Protein AF-A0A7R9EDL1-F1 (afdb_monomer)

Organism: NCBI:txid170555

Structure (mmCIF, N/CA/C/O backbone):
data_AF-A0A7R9EDL1-F1
#
_entry.id   AF-A0A7R9EDL1-F1
#
loop_
_atom_site.group_PDB
_atom_site.id
_atom_site.type_symbol
_atom_site.label_atom_id
_atom_site.label_alt_id
_atom_site.label_comp_id
_atom_site.label_asym_id
_atom_site.label_entity_id
_atom_site.label_seq_id
_atom_site.pdbx_PDB_ins_code
_atom_site.Cartn_x
_atom_site.Cartn_y
_atom_site.Cartn_z
_atom_site.occupancy
_atom_site.B_iso_or_equiv
_atom_site.auth_seq_id
_atom_site.auth_comp_id
_atom_site.auth_asym_id
_atom_site.auth_atom_id
_atom_site.pdbx_PDB_model_num
ATOM 1 N N . MET A 1 1 ? 19.096 1.153 -11.977 1.00 65.12 1 MET A N 1
ATOM 2 C CA . MET A 1 1 ? 19.207 0.371 -13.232 1.00 65.12 1 MET A CA 1
ATOM 3 C C . MET A 1 1 ? 18.904 1.264 -14.429 1.00 65.12 1 MET A C 1
ATOM 5 O O . MET A 1 1 ? 19.791 1.402 -15.260 1.00 65.12 1 MET A O 1
ATOM 9 N N . ALA A 1 2 ? 17.762 1.965 -14.425 1.00 80.00 2 ALA A N 1
ATOM 10 C CA . ALA A 1 2 ? 17.408 3.025 -15.379 1.00 80.00 2 ALA A CA 1
ATOM 11 C C . ALA A 1 2 ? 18.521 4.067 -15.617 1.00 80.00 2 ALA A C 1
ATOM 13 O O . ALA A 1 2 ? 18.952 4.246 -16.748 1.00 80.00 2 ALA A O 1
ATOM 14 N N . GLU A 1 3 ? 19.087 4.667 -14.561 1.00 84.12 3 GLU A N 1
ATOM 15 C CA . GLU A 1 3 ? 20.180 5.656 -14.694 1.00 84.12 3 GLU A CA 1
ATOM 16 C C . GLU A 1 3 ? 21.409 5.114 -15.438 1.00 84.12 3 GLU A C 1
ATOM 18 O O . GLU A 1 3 ? 22.013 5.801 -16.260 1.00 84.12 3 GLU A O 1
ATOM 23 N N . ARG A 1 4 ? 21.776 3.855 -15.168 1.00 86.50 4 ARG A N 1
ATOM 24 C CA . ARG A 1 4 ? 22.903 3.197 -15.834 1.00 86.50 4 ARG A CA 1
ATOM 25 C C . ARG A 1 4 ? 22.600 2.978 -17.314 1.00 86.50 4 ARG A C 1
ATOM 27 O O . ARG A 1 4 ? 23.479 3.209 -18.138 1.00 86.50 4 ARG A O 1
ATOM 34 N N . LEU A 1 5 ? 21.391 2.521 -17.639 1.00 84.56 5 LEU A N 1
ATOM 35 C CA . LEU A 1 5 ? 20.971 2.287 -19.018 1.00 84.56 5 LEU A CA 1
ATOM 36 C C . LEU A 1 5 ? 20.917 3.608 -19.795 1.00 84.56 5 LEU A C 1
ATOM 38 O O . LEU A 1 5 ? 21.544 3.727 -20.842 1.00 84.56 5 LEU A O 1
ATOM 42 N N . TYR A 1 6 ? 20.293 4.635 -19.218 1.00 89.19 6 TYR A N 1
ATOM 43 C CA . TYR A 1 6 ? 20.274 5.990 -19.762 1.00 89.19 6 TYR A CA 1
ATOM 44 C C . TYR A 1 6 ? 21.687 6.511 -20.056 1.00 89.19 6 TYR A C 1
ATOM 46 O O . TYR A 1 6 ? 21.969 6.958 -21.166 1.00 89.19 6 TYR A O 1
ATOM 54 N N . ALA A 1 7 ? 22.608 6.391 -19.094 1.00 91.50 7 ALA A N 1
ATOM 55 C CA . ALA A 1 7 ? 23.989 6.834 -19.266 1.00 91.50 7 ALA A CA 1
ATOM 56 C C . ALA A 1 7 ? 24.706 6.107 -20.418 1.00 91.50 7 ALA A C 1
ATOM 58 O O . ALA A 1 7 ? 25.418 6.747 -21.192 1.00 91.50 7 ALA A O 1
ATOM 59 N N . ILE A 1 8 ? 24.501 4.791 -20.562 1.00 89.31 8 ILE A N 1
ATOM 60 C CA . ILE A 1 8 ? 25.063 4.004 -21.672 1.00 89.31 8 ILE A CA 1
ATOM 61 C C . ILE A 1 8 ? 24.488 4.478 -23.012 1.00 89.31 8 ILE A C 1
ATOM 63 O O . ILE A 1 8 ? 25.249 4.749 -23.938 1.00 89.31 8 ILE A O 1
ATOM 67 N N . HIS A 1 9 ? 23.170 4.653 -23.112 1.00 89.19 9 HIS A N 1
ATOM 68 C CA . HIS A 1 9 ? 22.544 5.119 -24.349 1.00 89.19 9 HIS A CA 1
ATOM 69 C C . HIS A 1 9 ? 22.996 6.530 -24.729 1.00 89.19 9 HIS A C 1
ATOM 71 O O . HIS A 1 9 ? 23.334 6.776 -25.884 1.00 89.19 9 HIS A O 1
ATOM 77 N N . LYS A 1 10 ? 23.100 7.457 -23.772 1.00 92.25 10 LYS A N 1
ATOM 78 C CA . LYS A 1 10 ? 23.593 8.813 -24.062 1.00 92.25 10 LYS A CA 1
ATOM 79 C C . LYS A 1 10 ? 25.081 8.844 -24.415 1.00 92.25 10 LYS A C 1
ATOM 81 O O . LYS A 1 10 ? 25.503 9.729 -25.157 1.00 92.25 10 LYS A O 1
ATOM 86 N N . LEU A 1 11 ? 25.873 7.863 -23.978 1.00 93.62 11 LEU A N 1
ATOM 87 C CA . LEU A 1 11 ? 27.252 7.710 -24.441 1.00 93.62 11 LEU A CA 1
ATOM 88 C C . LEU A 1 11 ? 27.319 7.401 -25.949 1.00 93.62 11 LEU A C 1
ATOM 90 O O . LEU A 1 11 ? 28.239 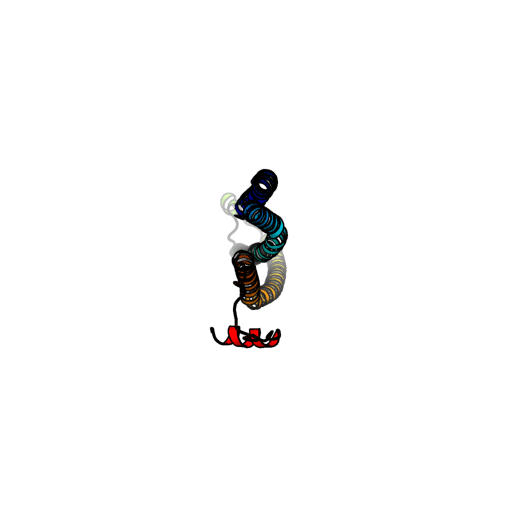7.877 -26.617 1.00 93.62 11 LEU A O 1
ATOM 94 N N . HIS A 1 12 ? 26.342 6.675 -26.508 1.00 92.81 12 HIS A N 1
ATOM 95 C CA . HIS A 1 12 ? 26.299 6.378 -27.944 1.00 92.81 12 HIS A CA 1
ATOM 96 C C . HIS A 1 12 ? 26.185 7.635 -28.815 1.00 92.81 12 HIS A C 1
ATOM 98 O O . HIS A 1 12 ? 26.825 7.666 -29.859 1.00 92.81 12 HIS A O 1
ATOM 104 N N . ALA A 1 13 ? 25.530 8.709 -28.359 1.00 92.81 13 ALA A N 1
ATOM 105 C CA . ALA A 1 13 ? 25.497 9.983 -29.094 1.00 92.81 13 ALA A CA 1
ATOM 106 C C . ALA A 1 13 ? 26.902 10.589 -29.287 1.00 92.81 13 ALA A C 1
ATOM 108 O O . ALA A 1 13 ? 27.228 11.142 -30.338 1.00 92.81 13 ALA A O 1
ATOM 109 N N . ASN A 1 14 ? 27.779 10.451 -28.286 1.00 94.19 14 ASN A N 1
ATOM 110 C CA . ASN A 1 14 ? 29.158 10.930 -28.401 1.00 94.19 14 ASN A CA 1
ATOM 111 C C . ASN A 1 14 ? 29.938 10.119 -29.443 1.00 94.19 14 ASN A C 1
ATOM 113 O O . ASN A 1 14 ? 30.684 10.689 -30.240 1.00 94.19 14 ASN A O 1
ATOM 117 N N . TYR A 1 15 ? 29.749 8.798 -29.466 1.00 94.88 15 TYR A N 1
ATOM 118 C CA . TYR A 1 15 ? 30.367 7.940 -30.475 1.00 94.88 15 TYR A CA 1
ATOM 119 C C . TYR A 1 15 ? 29.783 8.171 -31.872 1.00 94.88 15 TYR A C 1
ATOM 121 O O . TYR A 1 15 ? 30.548 8.214 -32.834 1.00 94.88 15 TYR A O 1
ATOM 129 N N . GLY A 1 16 ? 28.469 8.382 -31.987 1.00 95.31 16 GLY A N 1
ATOM 130 C CA . GLY A 1 16 ? 27.781 8.683 -33.243 1.00 95.31 16 GLY A CA 1
ATOM 131 C C . GLY A 1 16 ? 28.377 9.900 -33.948 1.00 95.31 16 GLY A C 1
ATOM 132 O O . GLY A 1 16 ? 28.754 9.841 -35.126 1.00 95.31 16 GLY A O 1
ATOM 133 N N . ARG A 1 17 ? 28.616 10.964 -33.173 1.00 95.69 17 ARG A N 1
ATOM 134 C CA . ARG A 1 17 ? 29.340 12.156 -33.621 1.00 95.69 17 ARG A CA 1
ATOM 135 C C . ARG A 1 17 ? 30.768 11.850 -34.080 1.00 95.69 17 ARG A C 1
ATOM 137 O O . ARG A 1 17 ? 31.146 12.268 -35.170 1.00 95.69 17 ARG A O 1
ATOM 144 N N . VAL A 1 18 ? 31.561 11.132 -33.279 1.00 96.81 18 VAL A N 1
ATOM 145 C CA . VAL A 1 18 ? 32.964 10.815 -33.619 1.00 96.81 18 VAL A CA 1
ATOM 146 C C . VAL A 1 18 ? 33.056 10.006 -34.915 1.00 96.81 18 VAL A C 1
ATOM 148 O O . VAL A 1 18 ? 33.880 10.320 -35.772 1.00 96.81 18 VAL A O 1
ATOM 151 N N . PHE A 1 19 ? 32.198 8.998 -35.094 1.00 96.06 19 PHE A N 1
ATOM 152 C CA . PHE A 1 19 ? 32.178 8.194 -36.316 1.00 96.06 19 PHE A CA 1
ATOM 153 C C . PHE A 1 19 ? 31.737 8.997 -37.543 1.00 96.06 19 PHE A C 1
ATOM 155 O O . PHE A 1 19 ? 32.321 8.828 -38.612 1.00 96.06 19 PHE A O 1
ATOM 162 N N . SER A 1 20 ? 30.788 9.922 -37.383 1.00 94.56 20 SER A N 1
ATOM 163 C CA . SER A 1 20 ? 30.365 10.829 -38.459 1.00 94.56 20 SER A CA 1
ATOM 164 C C . SER A 1 20 ? 31.433 11.874 -38.815 1.00 94.56 20 SER A C 1
ATOM 166 O O . SER A 1 20 ? 31.602 12.239 -39.973 1.00 94.56 20 SER A O 1
ATOM 168 N N . GLU A 1 21 ? 32.202 12.368 -37.844 1.00 96.12 21 GLU A N 1
ATOM 169 C CA . GLU A 1 21 ? 33.321 13.280 -38.119 1.00 96.12 21 GLU A CA 1
ATOM 170 C C . GLU A 1 21 ? 34.505 12.550 -38.778 1.00 96.12 21 GLU A C 1
ATOM 172 O O . GLU A 1 21 ? 35.195 13.115 -39.633 1.00 96.12 21 GLU A O 1
ATOM 177 N N . TRP A 1 22 ? 34.741 11.288 -38.404 1.00 96.56 22 TRP A N 1
ATOM 178 C CA . TRP A 1 22 ? 35.768 10.448 -39.019 1.00 96.56 22 TRP A CA 1
ATOM 179 C C . TRP A 1 22 ? 35.384 10.044 -40.448 1.00 96.56 22 TRP A C 1
ATOM 181 O O . TRP A 1 22 ? 36.228 10.126 -41.342 1.00 96.56 22 TRP A O 1
ATOM 191 N N . SER A 1 23 ? 34.116 9.703 -40.701 1.00 96.81 23 SER A N 1
ATOM 192 C CA . SER A 1 23 ? 33.631 9.337 -42.041 1.00 96.81 23 SER A CA 1
ATOM 193 C C . SER A 1 23 ? 33.956 10.404 -43.095 1.00 96.81 23 SER A C 1
ATOM 195 O O . SER A 1 23 ? 34.337 10.066 -44.212 1.00 96.81 23 SER A O 1
ATOM 197 N N . ALA A 1 24 ? 33.899 11.688 -42.719 1.00 94.19 24 ALA A N 1
ATOM 198 C CA . ALA A 1 24 ? 34.182 12.823 -43.595 1.00 94.19 24 ALA A CA 1
ATOM 199 C C . ALA A 1 24 ? 35.667 12.974 -43.975 1.00 94.19 24 ALA A C 1
ATOM 201 O O . ALA A 1 24 ? 35.991 13.666 -44.943 1.00 94.19 24 ALA A O 1
ATOM 202 N N . LYS A 1 25 ? 36.582 12.376 -43.203 1.00 94.38 25 LYS A N 1
ATOM 203 C CA . LYS A 1 25 ? 38.038 12.447 -43.429 1.00 94.38 25 LYS A CA 1
ATOM 204 C C . LYS A 1 25 ? 38.614 11.167 -44.026 1.00 94.38 25 LYS A C 1
ATOM 206 O O . LYS A 1 25 ? 39.713 11.205 -44.579 1.00 94.38 25 LYS A O 1
ATOM 211 N N . GLU A 1 26 ? 37.895 10.060 -43.890 1.00 93.62 26 GLU A N 1
ATOM 212 C CA . GLU A 1 26 ? 38.335 8.735 -44.306 1.00 93.62 26 GLU A CA 1
ATOM 213 C C . GLU A 1 26 ? 37.950 8.431 -45.759 1.00 93.62 26 GLU A C 1
ATOM 215 O O . GLU A 1 26 ? 36.882 8.819 -46.226 1.00 93.62 26 GLU A O 1
ATOM 220 N N . LYS A 1 27 ? 38.832 7.750 -46.501 1.00 90.31 27 LYS A N 1
ATOM 221 C CA . LYS A 1 27 ? 38.710 7.598 -47.960 1.00 90.31 27 LYS A CA 1
ATOM 222 C C . LYS A 1 27 ? 38.135 6.255 -48.390 1.00 90.31 27 LYS A C 1
ATOM 224 O O . LYS A 1 27 ? 37.512 6.194 -49.445 1.00 90.31 27 LYS A O 1
ATOM 229 N N . GLU A 1 28 ? 38.342 5.196 -47.609 1.00 93.56 28 GLU A N 1
ATOM 230 C CA . GLU A 1 28 ? 37.945 3.839 -48.015 1.00 93.56 28 GLU A CA 1
ATOM 231 C C . GLU A 1 28 ? 36.670 3.351 -47.319 1.00 93.56 28 GLU A C 1
ATOM 233 O O . GLU A 1 28 ? 35.839 2.693 -47.941 1.00 93.56 28 GLU A O 1
ATOM 238 N N . MET A 1 29 ? 36.480 3.695 -46.041 1.00 93.69 29 MET A N 1
ATOM 239 C CA . MET A 1 29 ? 35.382 3.174 -45.208 1.00 93.69 29 MET A CA 1
ATOM 240 C C . MET A 1 29 ? 34.367 4.233 -44.747 1.00 93.69 29 MET A C 1
ATOM 242 O O . MET A 1 29 ? 33.579 3.966 -43.839 1.00 93.69 29 MET A O 1
ATOM 246 N N . GLY A 1 30 ? 34.361 5.420 -45.367 1.00 93.88 30 GLY A N 1
ATOM 247 C CA . GLY A 1 30 ? 33.509 6.551 -44.972 1.00 93.88 30 GLY A CA 1
ATOM 248 C C . GLY A 1 30 ? 32.025 6.185 -44.833 1.00 93.88 30 GLY A C 1
ATOM 249 O O . GLY A 1 30 ? 31.429 6.417 -43.785 1.00 93.88 30 GLY A O 1
ATOM 250 N N . ASP A 1 31 ? 31.447 5.498 -45.819 1.00 93.12 31 ASP A N 1
ATOM 251 C CA . ASP A 1 31 ? 30.041 5.062 -45.778 1.00 93.12 31 ASP A CA 1
ATOM 252 C C . ASP A 1 31 ? 29.728 4.116 -44.607 1.00 93.12 31 ASP A C 1
ATOM 254 O O . ASP A 1 31 ? 28.628 4.148 -44.051 1.00 93.12 31 ASP A O 1
ATOM 258 N N . GLY A 1 32 ? 30.675 3.245 -44.245 1.00 94.25 32 GLY A N 1
ATOM 259 C CA . GLY A 1 32 ? 30.532 2.325 -43.115 1.00 94.25 32 GLY A CA 1
ATOM 260 C C . GLY A 1 32 ? 30.552 3.070 -41.784 1.00 94.25 32 GLY A C 1
ATOM 261 O O . GLY A 1 32 ? 29.684 2.845 -40.941 1.00 94.25 32 GLY A O 1
ATOM 262 N N . LEU A 1 33 ? 31.488 4.011 -41.634 1.00 95.12 33 LEU A N 1
ATOM 263 C CA . LEU A 1 33 ? 31.594 4.873 -40.455 1.00 95.12 33 LEU A CA 1
ATOM 264 C C . LEU A 1 33 ? 30.363 5.775 -40.305 1.00 95.12 33 LEU A C 1
ATOM 266 O O . LEU A 1 33 ? 29.840 5.907 -39.204 1.00 95.12 33 LEU A O 1
ATOM 270 N N . GLN A 1 34 ? 29.840 6.328 -41.403 1.00 94.88 34 GLN A N 1
ATOM 271 C CA . GLN A 1 34 ? 28.640 7.165 -41.368 1.00 94.88 34 GLN A CA 1
ATOM 272 C C . GLN A 1 34 ? 27.399 6.374 -40.935 1.00 94.88 34 GLN A C 1
ATOM 274 O O . GLN A 1 34 ? 26.604 6.855 -40.131 1.00 94.88 34 GLN A O 1
ATOM 279 N N . LYS A 1 35 ? 27.238 5.141 -41.435 1.00 93.94 35 LYS A N 1
ATOM 280 C CA . LYS A 1 35 ? 26.143 4.250 -41.018 1.00 93.94 35 LYS A CA 1
ATOM 281 C C . LYS A 1 35 ? 26.254 3.864 -39.547 1.00 93.94 35 LYS A C 1
ATOM 283 O O . LYS A 1 35 ? 25.258 3.950 -38.839 1.00 93.94 35 LYS A O 1
ATOM 288 N N . ALA A 1 36 ? 27.453 3.505 -39.087 1.00 93.31 36 ALA A N 1
ATOM 289 C CA . ALA A 1 36 ? 27.700 3.222 -37.675 1.00 93.31 36 ALA A CA 1
ATOM 290 C C . ALA A 1 36 ? 27.405 4.449 -36.795 1.00 93.31 36 ALA A C 1
ATOM 292 O O . ALA A 1 36 ? 26.798 4.316 -35.736 1.00 93.31 36 ALA A O 1
ATOM 293 N N . GLY A 1 37 ? 27.771 5.648 -37.262 1.00 94.94 37 GLY A N 1
ATOM 294 C CA . GLY A 1 37 ? 27.456 6.910 -36.598 1.00 94.94 37 GLY A CA 1
ATOM 295 C C . GLY A 1 37 ? 25.951 7.115 -36.412 1.00 94.94 37 GLY A C 1
ATOM 296 O O . GLY A 1 37 ? 25.483 7.282 -35.289 1.00 94.94 37 GLY A O 1
ATOM 297 N N . HIS A 1 38 ? 25.185 7.001 -37.500 1.00 93.44 38 HIS A N 1
ATOM 298 C CA . HIS A 1 38 ? 23.724 7.110 -37.465 1.00 93.44 38 HIS A CA 1
ATOM 299 C C . HIS A 1 38 ? 23.051 6.047 -36.596 1.00 93.44 38 HIS A C 1
ATOM 301 O O . HIS A 1 38 ? 22.074 6.348 -35.912 1.00 93.44 38 HIS A O 1
ATOM 307 N N . TYR A 1 39 ? 23.564 4.817 -36.606 1.00 90.94 39 TYR A N 1
ATOM 308 C CA . TYR A 1 39 ? 23.047 3.751 -35.756 1.00 90.94 39 TYR A CA 1
ATOM 309 C C . TYR A 1 39 ? 23.195 4.095 -34.267 1.00 90.94 39 TYR A C 1
ATOM 311 O O . TYR A 1 39 ? 22.242 3.993 -33.497 1.00 90.94 39 TYR A O 1
ATOM 319 N N . LEU A 1 40 ? 24.365 4.595 -33.865 1.00 92.62 40 LEU A N 1
ATOM 320 C CA . LEU A 1 40 ? 24.627 5.006 -32.485 1.00 92.62 40 LEU A CA 1
ATOM 321 C C . LEU A 1 40 ? 23.778 6.213 -32.055 1.00 92.62 40 LEU A C 1
ATOM 323 O O . LEU A 1 40 ? 23.296 6.244 -30.922 1.00 92.62 40 LEU A O 1
ATOM 327 N N . ASP A 1 41 ? 23.539 7.167 -32.957 1.00 91.69 41 ASP A N 1
ATOM 328 C CA . ASP A 1 41 ? 22.610 8.276 -32.705 1.00 91.69 41 ASP A CA 1
ATOM 329 C C . ASP A 1 41 ? 21.163 7.775 -32.531 1.00 91.69 41 ASP A C 1
ATOM 331 O O . ASP A 1 41 ? 20.451 8.246 -31.640 1.00 91.69 41 ASP A O 1
ATOM 335 N N . SER A 1 42 ? 20.739 6.776 -33.320 1.00 90.25 42 SER A N 1
ATOM 336 C CA . SER A 1 42 ? 19.424 6.127 -33.176 1.00 90.25 42 SER A CA 1
ATOM 337 C C . SER A 1 42 ? 19.277 5.439 -31.815 1.00 90.25 42 SER A C 1
ATOM 339 O O . SER A 1 42 ? 18.276 5.639 -31.120 1.00 90.25 42 SER A O 1
ATOM 341 N N . LEU A 1 43 ? 20.304 4.700 -31.373 1.00 88.25 43 LEU A N 1
ATOM 342 C CA . LEU A 1 43 ? 20.328 4.083 -30.042 1.00 88.25 43 LEU A CA 1
ATOM 343 C C . LEU A 1 43 ? 20.211 5.129 -28.927 1.00 88.25 43 LEU A C 1
ATOM 345 O O . LEU A 1 43 ? 19.459 4.930 -27.971 1.00 88.25 43 LEU A O 1
ATOM 349 N N . ALA A 1 44 ? 20.921 6.252 -29.042 1.00 91.50 44 ALA A N 1
ATOM 350 C CA . ALA A 1 44 ? 20.898 7.313 -28.037 1.00 91.50 44 ALA A CA 1
ATOM 351 C C . ALA A 1 44 ? 19.552 8.054 -27.958 1.00 91.50 44 ALA A C 1
ATOM 353 O O . ALA A 1 44 ? 19.134 8.467 -26.870 1.00 91.50 44 ALA A O 1
ATOM 354 N N . ALA A 1 45 ? 18.874 8.220 -29.097 1.00 89.94 45 ALA A N 1
ATOM 355 C CA . ALA A 1 45 ? 17.534 8.800 -29.178 1.00 89.94 45 ALA A CA 1
ATOM 356 C C . ALA A 1 45 ? 16.433 7.811 -28.754 1.00 89.94 45 ALA A C 1
ATOM 358 O O . ALA A 1 45 ? 15.347 8.215 -28.349 1.00 89.94 45 ALA A O 1
ATOM 359 N N . GLY A 1 46 ? 16.697 6.506 -28.846 1.00 87.62 46 GLY A N 1
ATOM 360 C CA . GLY A 1 46 ? 15.705 5.461 -28.617 1.00 87.62 46 GLY A CA 1
ATOM 361 C C . GLY A 1 46 ? 15.365 5.166 -27.156 1.00 87.62 46 GLY A C 1
ATOM 362 O O . GLY A 1 46 ? 14.410 4.427 -26.936 1.00 87.62 46 GLY A O 1
ATOM 363 N N . ILE A 1 47 ? 16.118 5.698 -26.187 1.00 90.00 47 ILE A N 1
ATOM 364 C CA . ILE A 1 47 ? 16.007 5.308 -24.771 1.00 90.00 47 ILE A CA 1
ATOM 365 C C . ILE A 1 47 ? 14.977 6.105 -23.962 1.00 90.00 47 ILE A C 1
ATOM 367 O O . ILE A 1 47 ? 14.473 5.594 -22.969 1.00 90.00 47 ILE A O 1
ATOM 371 N N . ASP A 1 48 ? 14.653 7.332 -24.374 1.00 90.25 48 ASP A N 1
ATOM 372 C CA . ASP A 1 48 ? 13.873 8.254 -23.536 1.00 90.25 48 ASP A CA 1
ATOM 373 C C . ASP A 1 48 ? 12.431 7.750 -23.330 1.00 90.25 48 ASP A C 1
ATOM 375 O O . ASP A 1 48 ? 11.992 7.567 -22.200 1.00 90.25 48 ASP A O 1
ATOM 379 N N . MET A 1 49 ? 11.734 7.402 -24.416 1.00 90.62 49 MET A N 1
ATOM 380 C CA . MET A 1 49 ? 10.353 6.899 -24.362 1.00 90.62 49 MET A CA 1
ATOM 381 C C . MET A 1 49 ? 10.210 5.582 -23.572 1.00 90.62 49 MET A C 1
ATOM 383 O O . MET A 1 49 ? 9.327 5.505 -22.722 1.00 90.62 49 MET A O 1
ATOM 387 N N . PRO A 1 50 ? 11.053 4.548 -23.772 1.00 90.44 50 PRO A N 1
ATOM 388 C CA . PRO A 1 50 ? 10.971 3.347 -22.947 1.00 90.44 50 PRO A CA 1
ATOM 389 C C . PRO A 1 50 ? 11.211 3.582 -21.454 1.00 90.44 50 PRO A C 1
ATOM 391 O O . PRO A 1 50 ? 10.611 2.886 -20.644 1.00 90.44 50 PRO A O 1
ATOM 394 N N . LEU A 1 51 ? 12.064 4.541 -21.079 1.00 91.31 51 LEU A N 1
ATOM 395 C CA . LEU A 1 51 ? 12.272 4.879 -19.669 1.00 91.31 51 LEU A CA 1
ATOM 396 C C . LEU A 1 51 ? 11.054 5.579 -19.062 1.00 91.31 51 LEU A C 1
ATOM 398 O O . LEU A 1 51 ? 10.692 5.269 -17.931 1.00 91.31 51 LEU A O 1
ATOM 402 N N . GLU A 1 52 ? 10.404 6.472 -19.811 1.00 92.06 52 GLU A N 1
ATOM 403 C CA . GLU A 1 52 ? 9.130 7.076 -19.399 1.00 92.06 52 GLU A CA 1
ATOM 404 C C . GLU A 1 52 ? 8.040 6.001 -19.231 1.00 92.06 52 GLU A C 1
ATOM 406 O O . GLU A 1 52 ? 7.319 5.993 -18.235 1.00 92.06 52 GLU A O 1
ATOM 411 N N . GLU A 1 53 ? 7.946 5.042 -20.159 1.00 93.25 53 GLU A N 1
ATOM 412 C CA . GLU A 1 53 ? 7.022 3.906 -20.030 1.00 93.25 53 GLU A CA 1
ATOM 413 C C . GLU A 1 53 ? 7.373 3.001 -18.830 1.00 93.25 53 GLU A C 1
ATOM 415 O O . GLU A 1 53 ? 6.474 2.529 -18.134 1.00 93.25 53 GLU A O 1
ATOM 420 N N . GLU A 1 54 ? 8.661 2.764 -18.553 1.00 93.12 54 GLU A N 1
ATOM 421 C CA . GLU A 1 54 ? 9.123 2.007 -17.380 1.00 93.12 54 GLU A CA 1
ATOM 422 C C . GLU A 1 54 ? 8.722 2.685 -16.060 1.00 93.12 54 GLU A C 1
ATOM 424 O O . GLU A 1 54 ? 8.299 1.998 -15.125 1.00 93.12 54 GLU A O 1
ATOM 429 N N . GLU A 1 55 ? 8.794 4.017 -15.990 1.00 93.69 55 GLU A N 1
ATOM 430 C CA . GLU A 1 55 ? 8.374 4.793 -14.819 1.00 93.69 55 GLU A CA 1
ATOM 431 C C . GLU A 1 55 ? 6.884 4.593 -14.508 1.00 93.69 55 GLU A C 1
ATOM 433 O O . GLU A 1 55 ? 6.534 4.370 -13.349 1.00 93.69 55 GLU A O 1
ATOM 438 N N . LEU A 1 56 ? 6.018 4.536 -15.527 1.00 94.94 56 LEU A N 1
ATOM 439 C CA . LEU A 1 56 ? 4.585 4.264 -15.340 1.00 94.94 56 LEU A CA 1
ATOM 440 C C . LEU A 1 56 ? 4.330 2.897 -14.688 1.00 94.94 56 LEU A C 1
ATOM 442 O O . LEU A 1 56 ? 3.494 2.776 -13.791 1.00 94.94 56 LEU A O 1
ATOM 446 N N . PHE A 1 57 ? 5.065 1.859 -15.101 1.00 95.38 57 PHE A N 1
ATOM 447 C CA . PHE A 1 57 ? 4.956 0.541 -14.467 1.00 95.38 57 PHE A CA 1
ATOM 448 C C . PHE A 1 57 ? 5.472 0.564 -13.024 1.00 95.38 57 PHE A C 1
ATOM 450 O O . PHE A 1 57 ? 4.883 -0.072 -12.146 1.00 95.38 57 PHE A O 1
ATOM 457 N N . ALA A 1 58 ? 6.554 1.300 -12.759 1.00 94.94 58 ALA A N 1
ATOM 458 C CA . ALA A 1 58 ? 7.089 1.451 -11.412 1.00 94.94 58 ALA A CA 1
ATOM 459 C C . ALA A 1 58 ? 6.102 2.180 -10.485 1.00 94.94 58 ALA A C 1
ATOM 461 O O . ALA A 1 58 ? 5.908 1.750 -9.345 1.00 94.94 58 ALA A O 1
ATOM 462 N N . ASP A 1 59 ? 5.440 3.227 -10.977 1.00 96.12 59 ASP A N 1
ATOM 463 C CA . ASP A 1 59 ? 4.414 3.964 -10.242 1.00 96.12 59 ASP A CA 1
ATOM 464 C C . ASP A 1 59 ? 3.194 3.093 -9.925 1.00 96.12 59 ASP A C 1
ATOM 466 O O . ASP A 1 59 ? 2.735 3.092 -8.780 1.00 96.12 59 ASP A O 1
ATOM 470 N N . GLN A 1 60 ? 2.736 2.262 -10.867 1.00 94.81 60 GLN A N 1
ATOM 471 C CA . GLN A 1 60 ? 1.639 1.319 -10.620 1.00 94.81 60 GLN A CA 1
ATOM 472 C C . GLN A 1 60 ? 1.988 0.306 -9.515 1.00 94.81 60 GLN A C 1
ATOM 474 O O . GLN A 1 60 ? 1.184 0.023 -8.624 1.00 94.81 60 GLN A O 1
ATOM 479 N N . LEU A 1 61 ? 3.217 -0.224 -9.517 1.00 95.12 61 LEU A N 1
ATOM 480 C CA . LEU A 1 61 ? 3.692 -1.122 -8.455 1.00 95.12 61 LEU A CA 1
ATOM 481 C C . LEU A 1 61 ? 3.828 -0.401 -7.106 1.00 95.12 61 LEU A C 1
ATOM 483 O O . LEU A 1 61 ? 3.574 -0.983 -6.047 1.00 95.12 61 LEU A O 1
ATOM 487 N N . LYS A 1 62 ? 4.224 0.872 -7.131 1.00 96.00 62 LYS A N 1
ATOM 488 C CA . LYS A 1 62 ? 4.356 1.712 -5.940 1.00 96.00 62 LYS A CA 1
ATOM 489 C C . LYS A 1 62 ? 3.000 2.039 -5.320 1.00 96.00 62 LYS A C 1
ATOM 491 O O . LYS A 1 62 ? 2.882 2.012 -4.096 1.00 96.00 62 LYS A O 1
ATOM 496 N N . GLU A 1 63 ? 1.977 2.286 -6.134 1.00 93.81 63 GLU A N 1
ATOM 497 C CA . GLU A 1 63 ? 0.598 2.434 -5.666 1.00 93.81 63 GLU A CA 1
ATOM 498 C C . GLU A 1 63 ? 0.164 1.194 -4.875 1.00 93.81 63 GLU A C 1
ATOM 500 O O . GLU A 1 63 ? -0.282 1.314 -3.735 1.00 93.81 63 GLU A O 1
ATOM 505 N N . TYR A 1 64 ? 0.435 -0.001 -5.405 1.00 91.75 64 TYR A N 1
ATOM 506 C CA . TYR A 1 64 ? 0.155 -1.267 -4.724 1.00 91.75 64 TYR A CA 1
ATOM 507 C C . TYR A 1 64 ? 0.890 -1.432 -3.387 1.00 91.75 64 TYR A C 1
ATOM 509 O O . TYR A 1 64 ? 0.325 -1.949 -2.414 1.00 91.75 64 TYR A O 1
ATOM 517 N N . LEU A 1 65 ? 2.137 -0.964 -3.301 1.00 92.06 65 LEU A N 1
ATOM 518 C CA . LEU A 1 65 ? 2.881 -0.923 -2.041 1.00 92.06 65 LEU A CA 1
ATOM 519 C C . LEU A 1 65 ? 2.199 0.003 -1.018 1.00 92.06 65 LEU A C 1
ATOM 521 O O . LEU A 1 65 ? 2.098 -0.347 0.162 1.00 92.06 65 LEU A O 1
ATOM 525 N N . PHE A 1 66 ? 1.695 1.158 -1.456 1.00 93.69 66 PHE A N 1
ATOM 526 C CA . PHE A 1 66 ? 0.943 2.069 -0.593 1.00 93.69 66 PHE A CA 1
ATOM 527 C C . PHE A 1 66 ? -0.418 1.502 -0.184 1.00 93.69 66 PHE A C 1
ATOM 529 O O . PHE A 1 66 ? -0.791 1.636 0.982 1.00 93.69 66 PHE A O 1
ATOM 536 N N . SER A 1 67 ? -1.123 0.795 -1.071 1.00 91.06 67 SER A N 1
ATOM 537 C CA . SER A 1 67 ? -2.356 0.079 -0.723 1.00 91.06 67 SER A CA 1
ATOM 538 C C . SER A 1 67 ? -2.106 -0.962 0.371 1.00 91.06 67 SER A C 1
ATOM 540 O O . SER A 1 67 ? -2.859 -1.034 1.341 1.00 91.06 67 SER A O 1
ATOM 542 N N . ALA A 1 68 ? -1.008 -1.721 0.288 1.00 89.06 68 ALA A N 1
ATOM 543 C CA . ALA A 1 68 ? -0.633 -2.672 1.334 1.00 89.06 68 ALA A CA 1
ATOM 544 C C . ALA A 1 68 ? -0.360 -1.982 2.686 1.00 89.06 68 ALA A C 1
ATOM 546 O O . ALA A 1 68 ? -0.766 -2.487 3.735 1.00 89.06 68 ALA A O 1
ATOM 547 N N . ALA A 1 69 ? 0.278 -0.807 2.680 1.00 92.31 69 ALA A N 1
ATOM 548 C CA . ALA A 1 69 ? 0.470 -0.008 3.891 1.00 92.31 69 ALA A CA 1
ATOM 549 C C . ALA A 1 69 ? -0.861 0.528 4.455 1.00 92.31 69 ALA A C 1
ATOM 551 O O . ALA A 1 69 ? -1.067 0.521 5.671 1.00 92.31 69 ALA A O 1
ATOM 552 N N . ALA A 1 70 ? -1.793 0.938 3.591 1.00 93.94 70 ALA A N 1
ATOM 553 C CA . ALA A 1 70 ? -3.128 1.367 3.999 1.00 93.94 70 ALA A CA 1
ATOM 554 C C . ALA A 1 70 ? -3.910 0.227 4.675 1.00 93.94 70 ALA A C 1
ATOM 556 O O . ALA A 1 70 ? -4.512 0.443 5.728 1.00 93.94 70 ALA A O 1
ATOM 557 N N . LEU A 1 71 ? -3.820 -1.002 4.149 1.00 92.38 71 LEU A N 1
ATOM 558 C CA . LEU A 1 71 ? -4.420 -2.193 4.764 1.00 92.38 71 LEU A CA 1
ATOM 559 C C . LEU A 1 71 ? -3.891 -2.453 6.179 1.00 92.38 71 LEU A C 1
ATOM 561 O O . LEU A 1 71 ? -4.668 -2.758 7.082 1.00 92.38 71 LEU A O 1
ATOM 565 N N . GLN A 1 72 ? -2.590 -2.262 6.418 1.00 93.31 72 GLN A N 1
ATOM 566 C CA . GLN A 1 72 ? -2.041 -2.338 7.779 1.00 93.31 72 GLN A CA 1
ATOM 567 C C . GLN A 1 72 ? -2.666 -1.283 8.703 1.00 93.31 72 GLN A C 1
ATOM 569 O O . GLN A 1 72 ? -2.933 -1.563 9.872 1.00 93.31 72 GLN A O 1
ATOM 574 N N . GLY A 1 73 ? -2.918 -0.076 8.189 1.00 95.62 73 GLY A N 1
ATOM 575 C CA . GLY A 1 73 ? -3.622 0.982 8.914 1.00 95.62 73 GLY A CA 1
ATOM 576 C C . GLY A 1 73 ? -5.056 0.596 9.287 1.00 95.62 73 GLY A C 1
ATOM 577 O O . GLY A 1 73 ? -5.478 0.841 10.418 1.00 95.62 73 GLY A O 1
ATOM 578 N N . VAL A 1 74 ? -5.777 -0.062 8.374 1.00 96.19 74 VAL A N 1
ATOM 579 C CA . VAL A 1 74 ? -7.129 -0.591 8.618 1.00 96.19 74 VAL A CA 1
ATOM 580 C C . VAL A 1 74 ? -7.112 -1.630 9.741 1.00 96.19 74 VAL A C 1
ATOM 582 O O . VAL A 1 74 ? -7.884 -1.500 10.691 1.00 96.19 74 VAL A O 1
ATOM 585 N N . CYS A 1 75 ? -6.189 -2.597 9.695 1.00 94.81 75 CYS A N 1
ATOM 586 C CA . CYS A 1 75 ? -6.053 -3.610 10.746 1.00 94.81 75 CYS A CA 1
ATOM 587 C C . CYS A 1 75 ? -5.746 -2.981 12.112 1.00 94.81 75 CYS A C 1
ATOM 589 O O . CYS A 1 75 ? -6.434 -3.264 13.087 1.00 94.81 75 CYS A O 1
ATOM 591 N N . ARG A 1 76 ? -4.787 -2.048 12.184 1.00 97.38 76 ARG A N 1
ATOM 592 C CA . ARG A 1 76 ? -4.464 -1.340 13.438 1.00 97.38 76 ARG A CA 1
ATOM 593 C C . ARG A 1 76 ? -5.659 -0.576 13.999 1.00 97.38 76 ARG A C 1
ATOM 595 O O . ARG A 1 76 ? -5.846 -0.512 15.211 1.00 97.38 76 ARG A O 1
ATOM 602 N N . ARG A 1 77 ? -6.472 0.034 13.133 1.00 97.44 77 ARG A N 1
ATOM 603 C CA . ARG A 1 77 ? -7.687 0.730 13.567 1.00 97.44 77 ARG A CA 1
ATOM 604 C C . ARG A 1 77 ? -8.724 -0.245 14.119 1.00 97.44 77 ARG A C 1
ATOM 606 O O . ARG A 1 77 ? -9.321 0.059 15.149 1.00 97.44 77 ARG A O 1
ATOM 613 N N . GLN A 1 78 ? -8.895 -1.405 13.484 1.00 97.69 78 GLN A N 1
ATOM 614 C CA . GLN A 1 78 ? -9.752 -2.473 13.998 1.00 97.69 78 GLN A CA 1
ATOM 615 C C . GLN A 1 78 ? -9.299 -2.908 15.400 1.00 97.69 78 GLN A C 1
ATOM 617 O O . GLN A 1 78 ? -10.113 -2.927 16.322 1.00 97.69 78 GLN A O 1
ATOM 622 N N . GLU A 1 79 ? -7.998 -3.150 15.584 1.00 97.88 79 GLU A N 1
ATOM 623 C CA . GLU A 1 79 ? -7.410 -3.542 16.872 1.00 97.88 79 GLU A CA 1
ATOM 624 C C . GLU A 1 79 ? -7.633 -2.474 17.955 1.00 97.88 79 GLU A C 1
ATOM 626 O O . GLU A 1 79 ? -7.953 -2.794 19.101 1.00 97.88 79 GLU A O 1
ATOM 631 N N . MET A 1 80 ? -7.516 -1.187 17.607 1.00 98.25 80 MET A N 1
ATOM 632 C CA . MET A 1 80 ? -7.794 -0.095 18.545 1.00 98.25 80 MET A CA 1
ATOM 633 C C . MET A 1 80 ? -9.265 -0.039 18.974 1.00 98.25 80 MET A C 1
ATOM 635 O O . MET A 1 80 ? -9.540 0.180 20.156 1.00 98.25 80 MET A O 1
ATOM 639 N N . LEU A 1 81 ? -10.205 -0.234 18.044 1.00 98.19 81 LEU A N 1
ATOM 640 C CA . LEU A 1 81 ? -11.639 -0.273 18.353 1.00 98.19 81 LEU A CA 1
ATOM 641 C C . LEU A 1 81 ? -11.983 -1.490 19.221 1.00 98.19 81 LEU A C 1
ATOM 643 O O . LEU A 1 81 ? -12.693 -1.358 20.218 1.00 98.19 81 LEU A O 1
ATOM 647 N N . GLN A 1 82 ? -11.405 -2.651 18.907 1.00 98.31 82 GLN A N 1
ATOM 648 C CA . GLN A 1 82 ? -11.527 -3.865 19.712 1.00 98.31 82 GLN A CA 1
ATOM 649 C C . GLN A 1 82 ? -11.028 -3.634 21.148 1.00 98.31 82 GLN A C 1
ATOM 651 O O . GLN A 1 82 ? -11.744 -3.908 22.112 1.00 98.31 82 GLN A O 1
ATOM 656 N N . LEU A 1 83 ? -9.853 -3.017 21.309 1.00 97.62 83 LEU A N 1
ATOM 657 C CA . LEU A 1 83 ? -9.314 -2.657 22.622 1.00 97.62 83 LEU A CA 1
ATOM 658 C C . LEU A 1 83 ? -10.227 -1.683 23.388 1.00 97.62 83 LEU A C 1
ATOM 660 O O . LEU A 1 83 ? -10.288 -1.724 24.620 1.00 97.62 83 LEU A O 1
ATOM 664 N N . HIS A 1 84 ? -10.921 -0.779 22.693 1.00 96.38 84 HIS A N 1
ATOM 665 C CA . HIS A 1 84 ? -11.865 0.140 23.328 1.00 96.38 84 HIS A CA 1
ATOM 666 C C . HIS A 1 84 ? -13.058 -0.609 23.938 1.00 96.38 84 HIS A C 1
ATOM 668 O O . HIS A 1 84 ? -13.407 -0.354 25.095 1.00 96.38 84 HIS A O 1
ATOM 674 N N . VAL A 1 85 ? -13.615 -1.579 23.205 1.00 98.25 85 VAL A N 1
ATOM 675 C CA . VAL A 1 85 ? -14.681 -2.465 23.698 1.00 98.25 85 VAL A CA 1
ATOM 676 C C . VAL A 1 85 ? -14.211 -3.239 24.931 1.00 98.25 85 VAL A C 1
ATOM 678 O O . VAL A 1 85 ? -14.872 -3.192 25.968 1.00 98.25 85 VAL A O 1
ATOM 681 N N . GLU A 1 86 ? -13.040 -3.874 24.865 1.00 97.75 86 GLU A N 1
ATOM 682 C CA . GLU A 1 86 ? -12.486 -4.671 25.971 1.00 97.75 86 GLU A CA 1
ATOM 683 C C . GLU A 1 86 ? -12.249 -3.836 27.238 1.00 97.75 86 GLU A C 1
ATOM 685 O O . GLU A 1 86 ? -12.561 -4.259 28.359 1.00 97.75 86 GLU A O 1
ATOM 690 N N . LYS A 1 87 ? -11.735 -2.608 27.082 1.00 96.31 87 LYS A N 1
ATOM 691 C CA . LYS A 1 87 ? -11.579 -1.664 28.199 1.00 96.31 87 LYS A CA 1
ATOM 692 C C . LYS A 1 87 ? -12.923 -1.273 28.805 1.00 96.31 87 LYS A C 1
ATOM 694 O O . LYS A 1 87 ? -13.026 -1.211 30.031 1.00 96.31 87 LYS A O 1
ATOM 699 N N . ALA A 1 88 ? -13.940 -1.013 27.985 1.00 95.19 88 ALA A N 1
ATOM 700 C CA . ALA A 1 88 ? -15.275 -0.670 28.469 1.00 95.19 88 ALA A CA 1
ATOM 701 C C . ALA A 1 88 ? -15.928 -1.850 29.218 1.00 95.19 88 ALA A C 1
ATOM 703 O O . ALA A 1 88 ? -16.494 -1.661 30.297 1.00 95.19 88 ALA A O 1
ATOM 704 N N . GLU A 1 89 ? -15.770 -3.077 28.717 1.00 97.25 89 GLU A N 1
ATOM 705 C CA . GLU A 1 89 ? -16.225 -4.305 29.382 1.00 97.25 89 GLU A CA 1
ATOM 706 C C . GLU A 1 89 ? -15.524 -4.525 30.727 1.00 97.25 89 GLU A C 1
ATOM 708 O O . GLU A 1 89 ? -16.183 -4.736 31.749 1.00 97.25 89 GLU A O 1
ATOM 713 N N . THR A 1 90 ? -14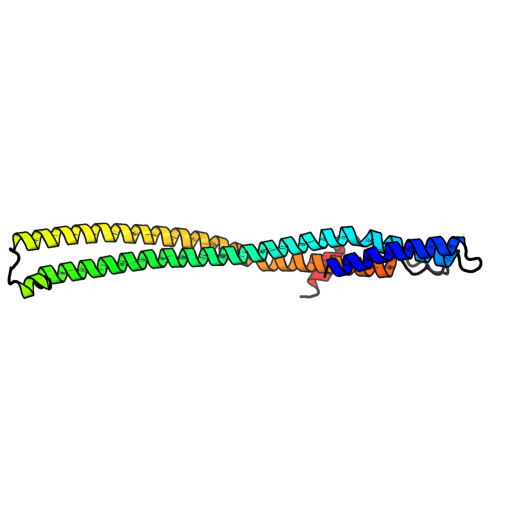.197 -4.377 30.760 1.00 96.94 90 THR A N 1
ATOM 714 C CA . THR A 1 90 ? -13.394 -4.513 31.987 1.00 96.94 90 THR A CA 1
ATOM 715 C C . THR A 1 90 ? -13.814 -3.490 33.046 1.00 96.94 90 THR A C 1
ATOM 717 O O . THR A 1 90 ? -13.889 -3.806 34.237 1.00 96.94 90 THR A O 1
ATOM 720 N N . GLN A 1 91 ? -14.145 -2.262 32.630 1.00 95.00 91 GLN A N 1
ATOM 721 C CA . GLN A 1 91 ? -14.654 -1.233 33.536 1.00 95.00 91 GLN A CA 1
ATOM 722 C C . GLN A 1 91 ? -16.002 -1.614 34.156 1.00 95.00 91 GLN A C 1
ATOM 724 O O . GLN A 1 91 ? -16.193 -1.377 35.350 1.00 95.00 91 GLN A O 1
ATOM 729 N N . ILE A 1 92 ? -16.927 -2.216 33.399 1.00 96.69 92 ILE A N 1
ATOM 730 C CA . ILE A 1 92 ? -18.196 -2.688 33.973 1.00 96.69 92 ILE A CA 1
ATOM 731 C C . ILE A 1 92 ? -17.959 -3.816 34.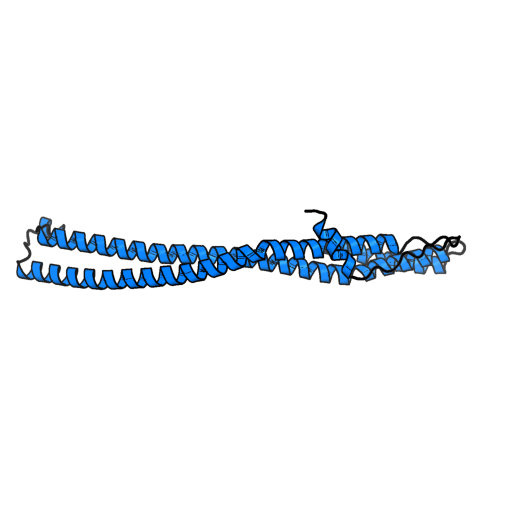966 1.00 96.69 92 ILE A C 1
ATOM 733 O O . ILE A 1 92 ? -18.501 -3.761 36.067 1.00 96.69 92 ILE A O 1
ATOM 737 N N . VAL A 1 93 ? -17.138 -4.808 34.618 1.00 96.94 93 VAL A N 1
ATOM 738 C CA . VAL A 1 93 ? -16.843 -5.933 35.519 1.00 96.94 93 VAL A CA 1
ATOM 739 C C . VAL A 1 93 ? -16.270 -5.431 36.848 1.00 96.94 93 VAL A C 1
ATOM 741 O O . VAL A 1 93 ? -16.692 -5.877 37.919 1.00 96.94 93 VAL A O 1
ATOM 744 N N . SER A 1 94 ? -15.370 -4.444 36.793 1.00 95.50 94 SER A N 1
ATOM 745 C CA . SER A 1 94 ? -14.834 -3.775 37.983 1.00 95.50 94 SER A CA 1
ATOM 746 C C . SER A 1 94 ? -15.936 -3.105 38.816 1.00 95.50 94 SER A C 1
ATOM 748 O O . SER A 1 94 ? -16.026 -3.341 40.020 1.00 95.50 94 SER A O 1
ATOM 750 N N . ARG A 1 95 ? -16.842 -2.348 38.179 1.00 94.88 95 ARG A N 1
ATOM 751 C CA . ARG A 1 95 ? -17.961 -1.666 38.862 1.00 94.88 95 ARG A CA 1
ATOM 752 C C . ARG A 1 95 ? -18.974 -2.634 39.474 1.00 94.88 95 ARG A C 1
ATOM 754 O O . ARG A 1 95 ? -19.460 -2.382 40.572 1.00 94.88 95 ARG A O 1
ATOM 761 N N . ILE A 1 96 ? -19.277 -3.746 38.803 1.00 95.56 96 ILE A N 1
ATOM 762 C CA . ILE A 1 96 ? -20.137 -4.811 39.344 1.00 95.56 96 ILE A CA 1
ATOM 763 C C . ILE A 1 96 ? -19.480 -5.423 40.586 1.00 95.56 96 ILE A C 1
ATOM 765 O O . ILE A 1 96 ? -20.121 -5.564 41.624 1.00 95.56 96 ILE A O 1
ATOM 769 N N . THR A 1 97 ? -18.179 -5.712 40.511 1.00 94.38 97 THR A N 1
ATOM 770 C CA . THR A 1 97 ? -17.415 -6.248 41.647 1.00 94.38 97 THR A CA 1
ATOM 771 C C . THR A 1 97 ? -17.387 -5.265 42.822 1.00 94.38 97 THR A C 1
ATOM 773 O O . THR A 1 97 ? -17.527 -5.665 43.979 1.00 94.38 97 THR A O 1
ATOM 776 N N . GLU A 1 98 ? -17.232 -3.968 42.548 1.00 91.75 98 GLU A N 1
ATOM 777 C CA . GLU A 1 98 ? -17.304 -2.908 43.554 1.00 91.75 98 GLU A CA 1
ATOM 778 C C . GLU A 1 98 ? -18.688 -2.859 44.216 1.00 91.75 98 GLU A C 1
ATOM 780 O O . GLU A 1 98 ? -18.775 -2.884 45.445 1.00 91.75 98 GLU A O 1
ATOM 785 N N . LYS A 1 99 ? -19.766 -2.893 43.424 1.00 92.75 99 LYS A N 1
ATOM 786 C CA . LYS A 1 99 ? -21.151 -2.938 43.919 1.00 92.75 99 LYS A CA 1
ATOM 787 C C . LYS A 1 99 ? -21.391 -4.148 44.828 1.00 92.75 99 LYS A C 1
ATOM 789 O O . LYS A 1 99 ? -21.967 -4.002 45.907 1.00 92.75 99 LYS A O 1
ATOM 794 N N . ASP A 1 100 ? -20.920 -5.328 44.437 1.00 91.31 100 ASP A N 1
ATOM 795 C CA . ASP A 1 100 ? -21.026 -6.549 45.242 1.00 91.31 100 ASP A CA 1
ATOM 796 C C . ASP A 1 100 ? -20.272 -6.444 46.572 1.00 91.31 100 ASP A C 1
ATOM 798 O O . ASP A 1 100 ? -20.732 -6.944 47.601 1.00 91.31 100 ASP A O 1
ATOM 802 N N . ASN A 1 101 ? -19.106 -5.795 46.571 1.00 89.12 101 ASN A N 1
ATOM 803 C CA . ASN A 1 101 ? -18.336 -5.561 47.788 1.00 89.12 101 ASN A CA 1
ATOM 804 C C . ASN A 1 101 ? -19.050 -4.586 48.729 1.00 89.12 101 ASN A C 1
ATOM 806 O O . ASN A 1 101 ? -19.093 -4.845 49.934 1.00 89.12 101 ASN A O 1
ATOM 810 N N . VAL A 1 102 ? -19.656 -3.524 48.189 1.00 87.44 102 VAL A N 1
ATOM 811 C CA . VAL A 1 102 ? -20.474 -2.578 48.960 1.00 87.44 102 VAL A CA 1
ATOM 812 C C . VAL A 1 102 ? -21.658 -3.302 49.611 1.00 87.44 102 VAL A C 1
ATOM 814 O O . VAL A 1 102 ? -21.839 -3.171 50.820 1.00 87.44 102 VAL A O 1
ATOM 817 N N . HIS A 1 103 ? -22.388 -4.149 48.874 1.00 84.31 103 HIS A N 1
ATOM 818 C CA . HIS A 1 103 ? -23.481 -4.963 49.432 1.00 84.31 103 HIS A CA 1
ATOM 819 C C . HIS A 1 103 ? -23.029 -5.920 50.539 1.00 84.31 103 HIS A C 1
ATOM 821 O O . HIS A 1 103 ? -23.718 -6.083 51.542 1.00 84.31 103 HIS A O 1
ATOM 827 N N . LYS A 1 104 ? -21.854 -6.543 50.390 1.00 83.94 104 LYS A N 1
ATOM 828 C CA . LYS A 1 104 ? -21.283 -7.462 51.392 1.00 83.94 104 LYS A CA 1
ATOM 829 C C . LYS A 1 104 ? -20.681 -6.739 52.605 1.00 83.94 104 LYS A C 1
ATOM 831 O O . LYS A 1 104 ? -20.045 -7.390 53.431 1.00 83.94 104 LYS A O 1
ATOM 836 N N . GLY A 1 105 ? -20.796 -5.410 52.687 1.00 74.94 105 GLY A N 1
ATOM 837 C CA . GLY A 1 105 ? -20.172 -4.604 53.739 1.00 74.94 105 GLY A CA 1
ATOM 838 C C . GLY A 1 105 ? -18.639 -4.617 53.695 1.00 74.94 105 GLY A C 1
ATOM 839 O O . GLY A 1 105 ? -17.988 -4.207 54.654 1.00 74.94 105 GLY A O 1
ATOM 840 N N . LYS A 1 106 ? -18.034 -5.0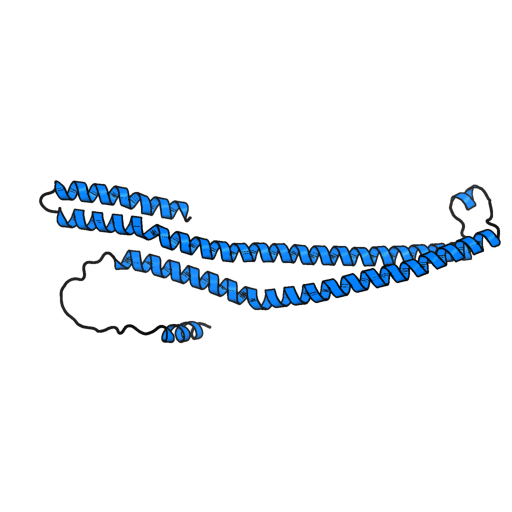81 52.591 1.00 71.88 106 LYS A N 1
ATOM 841 C CA . LYS A 1 106 ? -16.583 -5.053 52.373 1.00 71.88 106 LYS A CA 1
ATOM 842 C C . LYS A 1 106 ? -16.184 -3.644 51.952 1.00 71.88 106 LYS A C 1
ATOM 844 O O . LYS A 1 106 ? -15.975 -3.362 50.776 1.00 71.88 106 LYS A O 1
ATOM 849 N N . THR A 1 107 ? -16.077 -2.755 52.927 1.00 67.31 107 THR A N 1
ATOM 850 C CA . THR A 1 107 ? -15.618 -1.384 52.715 1.00 67.31 107 THR A CA 1
ATOM 851 C C . THR A 1 107 ? -14.098 -1.319 52.488 1.00 67.31 107 THR A C 1
ATOM 853 O O . THR A 1 107 ? -13.346 -2.267 52.772 1.00 67.31 107 THR A O 1
ATOM 856 N N . GLY A 1 108 ? -13.660 -0.220 51.862 1.00 68.38 108 GLY A N 1
ATOM 857 C CA . GLY A 1 108 ? -12.297 -0.016 51.363 1.00 68.38 108 GLY A CA 1
ATOM 858 C C . GLY A 1 108 ? -11.217 -0.018 52.452 1.00 68.38 108 GLY A C 1
ATOM 859 O O . GLY A 1 108 ? -11.501 -0.054 53.648 1.00 68.38 108 GLY A O 1
ATOM 860 N N . LEU A 1 109 ? -9.950 0.037 52.027 1.00 67.38 109 LEU A N 1
ATOM 861 C CA . LEU A 1 109 ? -8.772 -0.040 52.905 1.00 67.38 109 LEU A CA 1
ATOM 862 C C . LEU A 1 109 ? -8.836 0.964 54.075 1.00 67.38 109 LEU A C 1
ATOM 864 O O . LEU A 1 109 ? -8.570 0.597 55.215 1.00 67.38 109 LEU A O 1
ATOM 868 N N . MET A 1 110 ? -9.272 2.198 53.800 1.00 59.66 110 MET A N 1
ATOM 869 C CA . MET A 1 110 ? -9.411 3.264 54.801 1.00 59.66 110 MET A CA 1
ATOM 870 C C . MET A 1 110 ? -10.478 2.936 55.853 1.00 59.66 110 MET A C 1
ATOM 872 O O . MET A 1 110 ? -10.291 3.200 57.032 1.00 59.66 110 MET A O 1
ATOM 876 N N . THR A 1 111 ? -11.570 2.285 55.467 1.00 64.81 111 THR A N 1
ATOM 877 C CA . THR A 1 111 ? -12.648 1.924 56.392 1.00 64.81 111 THR A CA 1
ATOM 878 C C . THR A 1 111 ? -12.228 0.828 57.372 1.00 64.81 111 THR A C 1
ATOM 880 O O . THR A 1 111 ? -12.612 0.857 58.538 1.00 64.81 111 THR A O 1
ATOM 883 N N . ARG A 1 112 ? -11.366 -0.100 56.933 1.00 67.00 112 ARG A N 1
ATOM 884 C CA . ARG A 1 112 ? -10.749 -1.107 57.817 1.00 67.00 112 ARG A CA 1
ATOM 885 C C . ARG A 1 112 ? -9.675 -0.524 58.732 1.00 67.00 112 ARG A C 1
ATOM 887 O O . ARG A 1 112 ? -9.501 -1.028 59.833 1.00 67.00 112 ARG A O 1
ATOM 894 N N . LEU A 1 113 ? -8.961 0.508 58.280 1.00 69.38 113 LEU A N 1
ATOM 895 C CA . LEU A 1 113 ? -7.912 1.180 59.054 1.00 69.38 113 LEU A CA 1
ATOM 896 C C . LEU A 1 113 ? -8.465 2.149 60.105 1.00 69.38 113 LEU A C 1
ATOM 898 O O . LEU A 1 113 ? -7.884 2.261 61.179 1.00 69.38 113 LEU A O 1
ATOM 902 N N . PHE A 1 114 ? -9.574 2.831 59.812 1.00 73.94 114 PHE A N 1
ATOM 903 C CA . PHE A 1 114 ? -10.113 3.899 60.662 1.00 73.94 114 PHE A CA 1
ATOM 904 C C . PHE A 1 114 ? -11.432 3.545 61.367 1.00 73.94 114 PHE A C 1
ATOM 906 O O . PHE A 1 114 ? -11.941 4.353 62.138 1.00 73.94 114 PHE A O 1
ATOM 913 N N . GLY A 1 115 ? -11.988 2.348 61.140 1.00 63.31 115 GLY A N 1
ATOM 914 C CA . GLY A 1 115 ? -13.152 1.837 61.877 1.00 63.31 115 GLY A CA 1
ATOM 915 C C . GLY A 1 115 ? -14.474 2.576 61.623 1.00 63.31 115 GLY A C 1
ATOM 916 O O . GLY A 1 115 ? -15.449 2.345 62.334 1.00 63.31 115 GLY A O 1
ATOM 917 N N . SER A 1 116 ? -14.537 3.457 60.624 1.00 63.69 116 SER A N 1
ATOM 918 C CA . SER A 1 116 ? -15.733 4.229 60.281 1.00 63.69 116 SER A CA 1
ATOM 919 C C . SER A 1 116 ? -16.721 3.397 59.461 1.00 63.69 116 SER A C 1
ATOM 921 O O . SER A 1 116 ? -16.658 3.360 58.241 1.00 63.69 116 SER A O 1
ATOM 923 N N . VAL A 1 117 ? -17.663 2.707 60.097 1.00 65.44 117 VAL A N 1
ATOM 924 C CA . VAL A 1 117 ? -18.699 1.962 59.362 1.00 65.44 117 VAL A CA 1
ATOM 925 C C . VAL A 1 117 ? -19.615 2.951 58.627 1.00 65.44 117 VAL A C 1
ATOM 927 O O . VAL A 1 117 ? -20.220 3.814 59.259 1.00 65.44 117 VAL A O 1
ATOM 930 N N . ASP A 1 118 ? -19.707 2.837 57.297 1.00 71.38 118 ASP A N 1
ATOM 931 C CA . ASP A 1 118 ? -20.694 3.589 56.510 1.00 71.38 118 ASP A CA 1
ATOM 932 C C . ASP A 1 118 ? -22.106 3.271 57.036 1.00 71.38 118 ASP A C 1
ATOM 934 O O . ASP A 1 118 ? -22.446 2.096 57.223 1.00 71.38 118 ASP A O 1
ATOM 938 N N . THR A 1 119 ? -22.934 4.300 57.239 1.00 80.25 119 THR A N 1
ATOM 939 C CA . THR A 1 119 ? -24.355 4.113 57.564 1.00 80.25 119 THR A CA 1
ATOM 940 C C . THR A 1 119 ? -25.086 3.432 56.406 1.00 80.25 119 THR A C 1
ATOM 942 O O . THR A 1 119 ? -24.627 3.464 55.260 1.00 80.25 119 THR A O 1
ATOM 945 N N . GLU A 1 120 ? -26.235 2.816 56.692 1.00 81.56 120 GLU A N 1
ATOM 946 C CA . GLU A 1 120 ? -27.020 2.122 55.664 1.00 81.56 120 GLU A CA 1
ATOM 947 C C . GLU A 1 120 ? -27.427 3.068 54.523 1.00 81.56 120 GLU A C 1
ATOM 949 O O . GLU A 1 120 ? -27.214 2.742 53.360 1.00 81.56 120 GLU A O 1
ATOM 954 N N . GLU A 1 121 ? -27.858 4.293 54.842 1.00 85.38 121 GLU A N 1
ATOM 955 C CA . GLU A 1 121 ? -28.171 5.328 53.842 1.00 85.38 121 GLU A CA 1
ATOM 956 C C . GLU A 1 121 ? -26.977 5.653 52.928 1.00 85.38 121 GLU A C 1
ATOM 958 O O . GLU A 1 121 ? -27.128 5.780 51.713 1.00 85.38 121 GLU A O 1
ATOM 963 N N . VAL A 1 122 ? -25.760 5.756 53.477 1.00 85.38 122 VAL A N 1
ATOM 964 C CA . VAL A 1 122 ? -24.551 6.023 52.676 1.00 85.38 122 VAL A CA 1
ATOM 965 C C . VAL A 1 122 ? -24.222 4.835 51.769 1.00 85.38 122 VAL A C 1
ATOM 967 O O . VAL A 1 122 ? -23.764 5.026 50.638 1.00 85.38 122 VAL A O 1
ATOM 970 N N . ARG A 1 123 ? -24.461 3.606 52.238 1.00 84.25 123 ARG A N 1
ATOM 971 C CA . ARG A 1 123 ? -24.269 2.390 51.442 1.00 84.25 123 ARG A CA 1
ATOM 972 C C . ARG A 1 123 ? -25.265 2.323 50.286 1.00 84.25 123 ARG A C 1
ATOM 974 O O . ARG A 1 123 ? -24.838 2.092 49.156 1.00 84.25 123 ARG A O 1
ATOM 981 N N . GLU A 1 124 ? -26.543 2.588 50.540 1.00 89.06 124 GLU A N 1
ATOM 982 C CA . GLU A 1 124 ? -27.586 2.639 49.509 1.00 89.06 124 GLU A CA 1
ATOM 983 C C . GLU A 1 124 ? -27.289 3.708 48.450 1.00 89.06 124 GLU A C 1
ATOM 985 O O . GLU A 1 124 ? -27.358 3.429 47.253 1.00 89.06 124 GLU A O 1
ATOM 990 N N . LEU A 1 125 ? -26.859 4.908 48.857 1.00 90.44 125 LEU A N 1
ATOM 991 C CA . LEU A 1 125 ? -26.447 5.961 47.921 1.00 90.44 125 LEU A CA 1
ATOM 992 C C . LEU A 1 125 ? -25.273 5.524 47.028 1.00 90.44 125 LEU A C 1
ATOM 994 O O . LEU A 1 125 ? -25.296 5.770 45.819 1.00 90.44 125 LEU A O 1
ATOM 998 N N . LYS A 1 126 ? -24.260 4.847 47.591 1.00 90.25 126 LYS A N 1
ATOM 999 C CA . LYS A 1 126 ? -23.128 4.298 46.817 1.00 90.25 126 LYS A CA 1
ATOM 1000 C C . LYS A 1 126 ? -23.584 3.227 45.827 1.00 90.25 126 LYS A C 1
ATOM 1002 O O . LYS A 1 126 ? -23.129 3.238 44.684 1.00 90.25 126 LYS A O 1
ATOM 1007 N N . VAL A 1 127 ? -24.482 2.331 46.239 1.00 92.44 127 VAL A N 1
ATOM 1008 C CA . VAL A 1 127 ? -25.057 1.300 45.360 1.00 92.44 127 VAL A CA 1
ATOM 1009 C C . VAL A 1 127 ? -25.831 1.941 44.209 1.00 92.44 127 VAL A C 1
ATOM 1011 O O . VAL A 1 127 ? -25.564 1.606 43.058 1.00 92.44 127 VAL A O 1
ATOM 1014 N N . ASN A 1 128 ? -26.703 2.911 44.493 1.00 94.62 128 ASN A N 1
ATOM 1015 C CA . ASN A 1 128 ? -27.483 3.619 43.474 1.00 94.62 128 ASN A CA 1
ATOM 1016 C C . ASN A 1 128 ? -26.584 4.330 42.449 1.00 94.62 128 ASN A C 1
ATOM 1018 O O . ASN A 1 128 ? -26.830 4.261 41.244 1.00 94.62 128 ASN A O 1
ATOM 1022 N N . LEU A 1 129 ? -25.499 4.965 42.909 1.00 94.81 129 LEU A N 1
ATOM 1023 C CA . LEU A 1 129 ? -24.518 5.599 42.026 1.00 94.81 129 LEU A CA 1
ATOM 1024 C C . LEU A 1 129 ? -23.781 4.575 41.150 1.00 94.81 129 LEU A C 1
ATOM 1026 O O . LEU A 1 129 ? -23.571 4.813 39.958 1.00 94.81 129 LEU A O 1
ATOM 1030 N N . LEU A 1 130 ? -23.368 3.443 41.727 1.00 95.50 130 LEU A N 1
ATOM 1031 C CA . LEU A 1 130 ? -22.727 2.362 40.977 1.00 95.50 130 LEU A CA 1
ATOM 1032 C C . LEU A 1 130 ? -23.683 1.765 39.944 1.00 95.50 130 LEU A C 1
ATOM 1034 O O . LEU A 1 130 ? -23.263 1.532 38.815 1.00 95.50 130 LEU A O 1
ATOM 1038 N N . ASP A 1 131 ? -24.962 1.602 40.280 1.00 96.75 131 ASP A N 1
ATOM 1039 C CA . ASP A 1 131 ? -25.986 1.123 39.351 1.00 96.75 131 ASP A CA 1
ATOM 1040 C C . ASP A 1 131 ? -26.202 2.062 38.172 1.00 96.75 131 ASP A C 1
ATOM 1042 O O . ASP A 1 131 ? -26.228 1.616 37.020 1.00 96.75 131 ASP A O 1
ATOM 1046 N N . GLN A 1 132 ? -26.270 3.368 38.427 1.00 96.50 132 GLN A N 1
ATOM 1047 C CA . GLN A 1 132 ? -26.334 4.351 37.352 1.00 96.50 132 GLN A CA 1
ATOM 1048 C C . GLN A 1 132 ? -25.098 4.256 36.441 1.00 96.50 132 GLN A C 1
ATOM 1050 O O . GLN A 1 132 ? -25.233 4.163 35.220 1.00 96.50 132 GLN A O 1
ATOM 1055 N N . ARG A 1 133 ? -23.893 4.185 37.020 1.00 95.62 133 ARG A N 1
ATOM 1056 C CA . ARG A 1 133 ? -22.636 4.057 36.262 1.00 95.62 133 ARG A CA 1
ATOM 1057 C C . ARG A 1 133 ? -22.519 2.739 35.498 1.00 95.62 133 ARG A C 1
ATOM 1059 O O . ARG A 1 133 ? -21.884 2.709 34.444 1.00 95.62 133 ARG A O 1
ATOM 1066 N N . ILE A 1 134 ? -23.063 1.642 36.020 1.00 97.44 134 ILE A N 1
ATOM 1067 C CA . ILE A 1 134 ? -23.120 0.347 35.328 1.00 97.44 134 ILE A CA 1
ATOM 1068 C C . ILE A 1 134 ? -24.068 0.458 34.131 1.00 97.44 134 ILE A C 1
ATOM 1070 O O . ILE A 1 134 ? -23.697 0.076 33.023 1.00 97.44 134 ILE A O 1
ATOM 1074 N N . LYS A 1 135 ? -25.250 1.057 34.319 1.00 97.06 135 LYS A N 1
ATOM 1075 C CA . LYS A 1 135 ? -26.228 1.279 33.246 1.00 97.06 135 LYS A CA 1
ATOM 1076 C C . LYS A 1 135 ? -25.667 2.154 32.120 1.00 97.06 135 LYS A C 1
ATOM 1078 O O . LYS A 1 135 ? -25.762 1.782 30.952 1.00 97.06 135 LYS A O 1
ATOM 1083 N N . GLU A 1 136 ? -25.047 3.281 32.461 1.00 95.56 136 GLU A N 1
ATOM 1084 C CA . GLU A 1 136 ? -24.358 4.153 31.499 1.00 95.56 136 GLU A CA 1
ATOM 1085 C C . GLU A 1 136 ? -23.204 3.418 30.804 1.00 95.56 136 GLU A C 1
ATOM 1087 O O . GLU A 1 136 ? -23.037 3.516 29.588 1.00 95.56 136 GLU A O 1
ATOM 1092 N N . GLY A 1 137 ? -22.448 2.611 31.555 1.00 96.69 137 GLY A N 1
ATOM 1093 C CA . GLY A 1 137 ? -21.400 1.755 31.008 1.00 96.69 137 GLY A CA 1
ATOM 1094 C C . GLY A 1 137 ? -21.929 0.787 29.950 1.00 96.69 137 GLY A C 1
ATOM 1095 O O . GLY A 1 137 ? -21.315 0.654 28.895 1.00 96.69 137 GLY A O 1
ATOM 1096 N N . HIS A 1 138 ? -23.069 0.129 30.193 1.00 97.62 138 HIS A N 1
ATOM 1097 C CA . HIS A 1 138 ? -23.653 -0.811 29.228 1.00 97.62 138 HIS A CA 1
ATOM 1098 C C . HIS A 1 138 ? -24.049 -0.110 27.927 1.00 97.62 138 HIS A C 1
ATOM 1100 O O . HIS A 1 138 ? -23.832 -0.661 26.848 1.00 97.62 138 HIS A O 1
ATOM 1106 N N . SER A 1 139 ? -24.568 1.117 28.026 1.00 95.88 139 SER A N 1
ATOM 1107 C CA . SER A 1 139 ? -24.832 1.967 26.862 1.00 95.88 139 SER A CA 1
ATOM 1108 C C . SER A 1 139 ? -23.544 2.281 26.092 1.00 95.88 139 SER A C 1
ATOM 1110 O O . SER A 1 139 ? -23.525 2.185 24.870 1.00 95.88 139 SER A O 1
ATOM 1112 N N . SER A 1 140 ? -22.455 2.598 26.797 1.00 94.62 140 SER A N 1
ATOM 1113 C CA . SER A 1 140 ? -21.146 2.860 26.186 1.00 94.62 140 SER A CA 1
ATOM 1114 C C . SER A 1 140 ? -20.577 1.634 25.458 1.00 94.62 140 SER A C 1
ATOM 1116 O O . SER A 1 140 ? -20.162 1.741 24.307 1.00 94.62 140 SER A O 1
ATOM 1118 N N . ILE A 1 141 ? -20.632 0.446 26.078 1.00 97.75 141 ILE A N 1
ATOM 1119 C CA . ILE A 1 141 ? -20.201 -0.812 25.441 1.00 97.75 141 ILE A CA 1
ATOM 1120 C C . ILE A 1 141 ? -21.015 -1.085 24.181 1.00 97.75 141 ILE A C 1
ATOM 1122 O O . ILE A 1 141 ? -20.448 -1.481 23.166 1.00 97.75 141 ILE A O 1
ATOM 1126 N N . LYS A 1 142 ? -22.338 -0.899 24.247 1.00 97.69 142 LYS A N 1
ATOM 1127 C CA . LYS A 1 142 ? -23.214 -1.107 23.095 1.00 97.69 142 LYS A CA 1
ATOM 1128 C C . LYS A 1 142 ? -22.778 -0.224 21.922 1.00 97.69 142 LYS A C 1
ATOM 1130 O O . LYS A 1 142 ? -22.541 -0.756 20.845 1.00 97.69 142 LYS A O 1
ATOM 1135 N N . ASN A 1 143 ? -22.587 1.073 22.160 1.00 95.69 143 ASN A N 1
ATOM 1136 C CA . ASN A 1 143 ? -22.160 2.015 21.124 1.00 95.69 143 ASN A CA 1
ATOM 1137 C C . ASN A 1 143 ? -20.777 1.654 20.551 1.00 95.69 143 ASN A C 1
ATOM 1139 O O . ASN A 1 143 ? -20.602 1.631 19.339 1.00 95.69 143 ASN A O 1
ATOM 1143 N N . ALA A 1 144 ? -19.807 1.310 21.407 1.00 96.81 144 ALA A N 1
ATOM 1144 C CA . ALA A 1 144 ? -18.467 0.908 20.968 1.00 96.81 1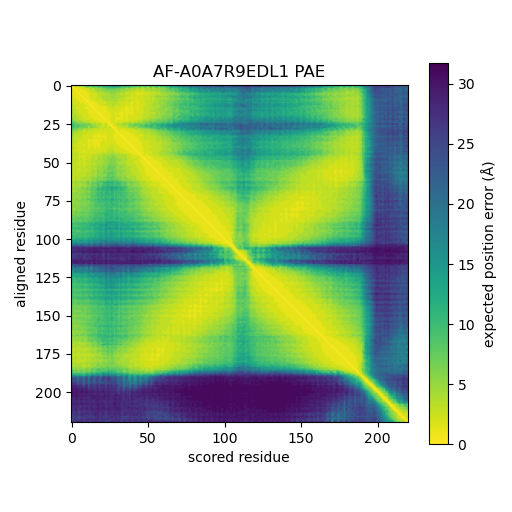44 ALA A CA 1
ATOM 1145 C C . ALA A 1 144 ? -18.482 -0.383 20.128 1.00 96.81 144 ALA A C 1
ATOM 1147 O O . ALA A 1 144 ? -17.717 -0.520 19.174 1.00 96.81 144 ALA A O 1
ATOM 1148 N N . LYS A 1 145 ? -19.362 -1.336 20.463 1.00 98.38 145 LYS A N 1
ATOM 1149 C CA . LYS A 1 145 ? -19.557 -2.560 19.673 1.00 98.38 145 LYS A CA 1
ATOM 1150 C C . LYS A 1 145 ? -20.209 -2.276 18.328 1.00 98.38 145 LYS A C 1
ATOM 1152 O O . LYS A 1 145 ? -19.799 -2.869 17.337 1.00 98.38 145 LYS A O 1
ATOM 1157 N N . GLU A 1 146 ? -21.205 -1.396 18.293 1.00 98.12 146 GLU A N 1
ATOM 1158 C CA . GLU A 1 146 ? -21.850 -0.975 17.046 1.00 98.12 146 GLU A CA 1
ATOM 1159 C C . GLU A 1 146 ? -20.832 -0.312 16.107 1.00 98.12 146 GLU A C 1
ATOM 1161 O O . GLU A 1 146 ? -20.723 -0.730 14.957 1.00 98.12 146 GLU A O 1
ATOM 1166 N N . GLU A 1 147 ? -20.003 0.606 16.618 1.00 97.56 147 GLU A N 1
ATOM 1167 C CA . GLU A 1 147 ? -18.922 1.239 15.847 1.00 97.56 147 GLU A CA 1
ATOM 1168 C C . GLU A 1 147 ? -17.901 0.214 15.328 1.00 97.56 147 GLU A C 1
ATOM 1170 O O . GLU A 1 147 ? -17.517 0.243 14.157 1.00 97.56 147 GLU A O 1
ATOM 1175 N N . LEU A 1 148 ? -17.476 -0.731 16.174 1.00 98.44 148 LEU A N 1
ATOM 1176 C CA . LEU A 1 148 ? -16.551 -1.791 15.774 1.00 98.44 148 LEU A CA 1
ATOM 1177 C C . LEU A 1 148 ? -17.133 -2.672 14.660 1.00 98.44 148 LEU A C 1
ATOM 1179 O O . LEU A 1 148 ? -16.413 -3.022 13.722 1.00 98.44 148 LEU A O 1
ATOM 1183 N N . ILE A 1 149 ? -18.409 -3.052 14.761 1.00 98.44 149 ILE A N 1
ATOM 1184 C CA . ILE A 1 149 ? -19.084 -3.895 13.766 1.00 98.44 149 ILE A CA 1
ATOM 1185 C C . ILE A 1 149 ? -19.227 -3.142 12.445 1.00 98.44 149 ILE A C 1
ATOM 1187 O O . ILE A 1 149 ? -18.908 -3.703 11.395 1.00 98.44 149 ILE A O 1
ATOM 1191 N N . GLU A 1 150 ? -19.669 -1.886 12.487 1.00 98.06 150 GLU A N 1
ATOM 1192 C CA . GLU A 1 150 ? -19.805 -1.044 11.298 1.00 98.06 150 GLU A CA 1
ATOM 1193 C C . GLU A 1 150 ? -18.455 -0.886 10.592 1.00 98.06 150 GLU A C 1
ATOM 1195 O O . GLU A 1 150 ? -18.333 -1.203 9.406 1.00 98.06 150 GLU A O 1
ATOM 1200 N N . PHE A 1 151 ? -17.414 -0.507 11.340 1.00 98.31 151 PHE A N 1
ATOM 1201 C CA . PHE A 1 151 ? -16.064 -0.379 10.802 1.00 98.31 151 PHE A CA 1
ATOM 1202 C C . PHE A 1 151 ? -15.562 -1.694 10.199 1.00 98.31 151 PHE A C 1
ATOM 1204 O O . PHE A 1 151 ? -15.062 -1.703 9.077 1.00 98.31 151 PHE A O 1
ATOM 1211 N N . SER A 1 152 ? -15.713 -2.809 10.920 1.00 98.12 152 SER A N 1
ATOM 1212 C CA . SER A 1 152 ? -15.232 -4.119 10.462 1.00 98.12 152 SER A CA 1
ATOM 1213 C C . SER A 1 152 ? -15.955 -4.578 9.198 1.00 98.12 152 SER A C 1
ATOM 1215 O O . SER A 1 152 ? -15.328 -5.143 8.309 1.00 98.12 152 SER A O 1
ATOM 1217 N N . THR A 1 153 ? -17.255 -4.303 9.085 1.00 97.69 153 THR A N 1
ATOM 1218 C CA . THR A 1 153 ? -18.055 -4.667 7.908 1.00 97.69 153 THR A CA 1
ATOM 1219 C C . THR A 1 153 ? -17.579 -3.919 6.665 1.00 97.69 153 THR A C 1
ATOM 1221 O O . THR A 1 153 ? -17.369 -4.532 5.619 1.00 97.69 153 THR A O 1
ATOM 1224 N N . LEU A 1 154 ? -17.361 -2.606 6.783 1.00 96.62 154 LEU A N 1
ATOM 1225 C CA . LEU A 1 154 ? -16.851 -1.784 5.683 1.00 96.62 154 LEU A CA 1
ATOM 1226 C C . LEU A 1 154 ? -15.412 -2.169 5.316 1.00 96.62 154 LEU A C 1
ATOM 1228 O O . LEU A 1 154 ? -15.109 -2.381 4.145 1.00 96.62 154 LEU A O 1
ATOM 1232 N N . ALA A 1 155 ? -14.550 -2.340 6.320 1.00 97.12 155 ALA A N 1
ATOM 1233 C CA . ALA A 1 155 ? -13.161 -2.742 6.128 1.00 97.12 155 ALA A CA 1
ATOM 1234 C C . ALA A 1 155 ? -13.038 -4.094 5.412 1.00 97.12 155 ALA A C 1
ATOM 1236 O O . ALA A 1 155 ? -12.213 -4.235 4.513 1.00 97.12 155 ALA A O 1
ATOM 1237 N N . LEU A 1 156 ? -13.860 -5.081 5.780 1.00 96.75 156 LEU A N 1
ATOM 1238 C CA . LEU A 1 156 ? -13.872 -6.387 5.120 1.00 96.75 156 LEU A CA 1
ATOM 1239 C C . LEU A 1 156 ? -14.309 -6.284 3.658 1.00 96.75 156 LEU A C 1
ATOM 1241 O O . LEU A 1 156 ? -13.682 -6.903 2.805 1.00 96.75 156 LEU A O 1
ATOM 1245 N N . ALA A 1 157 ? -15.318 -5.465 3.351 1.00 95.12 157 ALA A N 1
ATOM 1246 C CA . ALA A 1 157 ? -15.746 -5.250 1.971 1.00 95.12 157 ALA A CA 1
ATOM 1247 C C . ALA A 1 157 ? -14.630 -4.634 1.106 1.00 95.12 157 ALA A C 1
ATOM 1249 O O . ALA A 1 157 ? -14.430 -5.051 -0.037 1.00 95.12 157 ALA A O 1
ATOM 1250 N N . ASP A 1 158 ? -13.879 -3.675 1.649 1.00 92.00 158 ASP A N 1
ATOM 1251 C CA . ASP A 1 158 ? -12.742 -3.065 0.952 1.00 92.00 158 ASP A CA 1
ATOM 1252 C C . ASP A 1 158 ? -11.568 -4.044 0.797 1.00 92.00 158 ASP A C 1
ATOM 1254 O O . ASP A 1 158 ? -10.950 -4.112 -0.270 1.00 92.00 158 ASP A O 1
ATOM 1258 N N . ILE A 1 159 ? -11.290 -4.856 1.825 1.00 94.38 159 ILE A N 1
ATOM 1259 C CA . ILE A 1 159 ? -10.284 -5.924 1.762 1.00 94.38 159 ILE A CA 1
ATOM 1260 C C . ILE A 1 159 ? -10.657 -6.943 0.685 1.00 94.38 159 ILE A C 1
ATOM 1262 O O . ILE A 1 159 ? -9.800 -7.295 -0.122 1.00 94.38 159 ILE A O 1
ATOM 1266 N N . ASP A 1 160 ? -11.909 -7.391 0.626 1.00 94.69 160 ASP A N 1
ATOM 1267 C CA . ASP A 1 160 ? -12.362 -8.371 -0.364 1.00 94.69 160 ASP A CA 1
ATOM 1268 C C . ASP A 1 160 ? -12.210 -7.843 -1.794 1.00 94.69 160 ASP A C 1
ATOM 1270 O O . ASP A 1 160 ? -11.701 -8.553 -2.665 1.00 94.69 160 ASP A O 1
ATOM 1274 N N . ARG A 1 161 ? -12.565 -6.575 -2.035 1.00 91.44 161 ARG A N 1
ATOM 1275 C CA . ARG A 1 161 ? -12.335 -5.915 -3.332 1.00 91.44 161 ARG A CA 1
ATOM 1276 C C . ARG A 1 161 ? -10.853 -5.895 -3.697 1.00 91.44 161 ARG A C 1
ATOM 1278 O O . ARG A 1 161 ? -10.491 -6.264 -4.812 1.00 91.44 161 ARG A O 1
ATOM 1285 N N . PHE A 1 162 ? -9.985 -5.533 -2.751 1.00 91.44 162 PHE A N 1
ATOM 1286 C CA . PHE A 1 162 ? -8.539 -5.564 -2.969 1.00 91.44 162 PHE A CA 1
ATOM 1287 C C . PHE A 1 162 ? -8.033 -6.980 -3.284 1.00 91.44 162 PHE A C 1
ATOM 1289 O O . PHE A 1 162 ? -7.230 -7.164 -4.197 1.00 91.44 162 PHE A O 1
ATOM 1296 N N . GLN A 1 163 ? -8.510 -8.001 -2.563 1.00 92.44 163 GLN A N 1
ATOM 1297 C CA . GLN A 1 163 ? -8.109 -9.394 -2.787 1.00 92.44 163 GLN A CA 1
ATOM 1298 C C . GLN A 1 163 ? -8.479 -9.889 -4.187 1.00 92.44 163 GLN A C 1
ATOM 1300 O O . GLN A 1 163 ? -7.692 -10.624 -4.787 1.00 92.44 163 GLN A O 1
ATOM 1305 N N . GLN A 1 164 ? -9.640 -9.480 -4.702 1.00 93.56 164 GLN A N 1
ATOM 1306 C CA . GLN A 1 164 ? -10.099 -9.834 -6.045 1.00 93.56 164 GLN A CA 1
ATOM 1307 C C . GLN A 1 164 ? -9.248 -9.174 -7.135 1.00 93.56 164 GLN A C 1
ATOM 1309 O O . GLN A 1 164 ? -8.921 -9.825 -8.126 1.00 93.56 164 GLN A O 1
ATOM 1314 N N . GLN A 1 165 ? -8.845 -7.916 -6.937 1.00 92.31 165 GLN A N 1
AT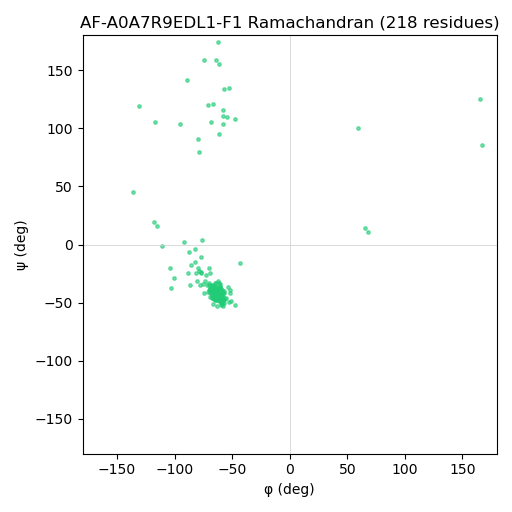OM 1315 C CA . GLN A 1 165 ? -8.162 -7.143 -7.974 1.00 92.31 165 GLN A CA 1
ATOM 1316 C C . GLN A 1 165 ? -6.637 -7.345 -7.999 1.00 92.31 165 GLN A C 1
ATOM 1318 O O . GLN A 1 165 ? -6.040 -7.406 -9.074 1.00 92.31 165 GLN A O 1
ATOM 1323 N N . LYS A 1 166 ? -5.994 -7.526 -6.835 1.00 93.62 166 LYS A N 1
ATOM 1324 C CA . LYS A 1 166 ? -4.523 -7.461 -6.695 1.00 93.62 166 LYS A CA 1
ATOM 1325 C C . LYS A 1 166 ? -3.744 -8.347 -7.672 1.00 93.62 166 LYS A C 1
ATOM 1327 O O . LYS A 1 166 ? -2.670 -7.974 -8.129 1.00 93.62 166 LYS A O 1
ATOM 1332 N N . VAL A 1 167 ? -4.242 -9.555 -7.948 1.00 93.94 167 VAL A N 1
ATOM 1333 C CA . VAL A 1 167 ? -3.526 -10.525 -8.790 1.00 93.94 167 VAL A CA 1
ATOM 1334 C C . VAL A 1 167 ? -3.607 -10.103 -10.248 1.00 93.94 167 VAL A C 1
ATOM 1336 O O . VAL A 1 167 ? -2.612 -10.200 -10.961 1.00 93.94 167 VAL A O 1
ATOM 1339 N N . VAL A 1 168 ? -4.782 -9.637 -10.672 1.00 95.31 168 VAL A N 1
ATOM 1340 C CA . VAL A 1 168 ? -5.029 -9.196 -12.042 1.00 95.31 168 VAL A CA 1
ATOM 1341 C C . VAL A 1 168 ? -4.148 -7.992 -12.350 1.00 95.31 168 VAL A C 1
ATOM 1343 O O . VAL A 1 168 ? -3.340 -8.073 -13.271 1.00 95.31 168 VAL A O 1
ATOM 1346 N N . ASP A 1 169 ? -4.185 -6.957 -11.514 1.00 94.12 169 ASP A N 1
ATOM 1347 C CA . ASP A 1 169 ? -3.443 -5.717 -11.766 1.00 94.12 169 ASP A CA 1
ATOM 1348 C C . ASP A 1 169 ? -1.928 -5.913 -11.738 1.00 94.12 169 ASP A C 1
ATOM 1350 O O . ASP A 1 169 ? -1.217 -5.413 -12.612 1.00 94.12 169 ASP A O 1
ATOM 1354 N N . ILE A 1 170 ? -1.403 -6.664 -10.760 1.00 95.06 170 ILE A N 1
ATOM 1355 C CA . ILE A 1 170 ? 0.039 -6.939 -10.694 1.00 95.06 170 ILE A CA 1
ATOM 1356 C C . ILE A 1 170 ? 0.467 -7.745 -11.922 1.00 95.06 170 ILE A C 1
ATOM 1358 O O . ILE A 1 170 ? 1.502 -7.452 -12.522 1.00 95.06 170 ILE A O 1
ATOM 1362 N N . ARG A 1 171 ? -0.324 -8.744 -12.330 1.00 96.56 171 ARG A N 1
ATOM 1363 C CA . ARG A 1 171 ? -0.027 -9.543 -13.522 1.00 96.56 171 ARG A CA 1
ATOM 1364 C C . ARG A 1 171 ? -0.040 -8.684 -14.782 1.00 96.56 171 ARG A C 1
ATOM 1366 O O . ARG A 1 171 ? 0.864 -8.827 -15.596 1.00 96.56 171 ARG A O 1
ATOM 1373 N N . GLU A 1 172 ? -1.027 -7.810 -14.944 1.00 96.06 172 GLU A N 1
ATOM 1374 C CA . GLU A 1 172 ? -1.129 -6.907 -16.094 1.00 96.06 172 GLU A CA 1
ATOM 1375 C C . GLU A 1 172 ? 0.032 -5.912 -16.137 1.00 96.06 172 GLU A C 1
ATOM 1377 O O . GLU A 1 172 ? 0.663 -5.753 -17.182 1.00 96.06 172 GLU A O 1
ATOM 1382 N N . THR A 1 173 ? 0.393 -5.334 -14.990 1.00 96.56 173 THR A N 1
ATOM 1383 C CA . THR A 1 173 ? 1.538 -4.421 -14.857 1.00 96.56 173 THR A CA 1
ATOM 1384 C C . THR A 1 173 ? 2.844 -5.116 -15.250 1.00 96.56 173 THR A C 1
ATOM 1386 O O . THR A 1 173 ? 3.610 -4.608 -16.070 1.00 96.56 173 THR A O 1
ATOM 1389 N N . LEU A 1 174 ? 3.089 -6.319 -14.720 1.00 96.88 174 LEU A N 1
ATOM 1390 C CA . LEU A 1 174 ? 4.297 -7.087 -15.026 1.00 96.88 174 LEU A CA 1
ATOM 1391 C C . LEU A 1 174 ? 4.317 -7.588 -16.474 1.00 96.88 174 LEU A C 1
ATOM 1393 O O . LEU A 1 174 ? 5.368 -7.558 -17.112 1.00 96.88 174 LEU A O 1
ATOM 1397 N N . ALA A 1 175 ? 3.177 -8.020 -17.016 1.00 97.06 175 ALA A N 1
ATOM 1398 C CA . ALA A 1 175 ? 3.068 -8.413 -18.417 1.00 97.06 175 ALA A CA 1
ATOM 1399 C C . ALA A 1 175 ? 3.358 -7.226 -19.348 1.00 97.06 175 ALA A C 1
ATOM 1401 O O . ALA A 1 175 ? 4.111 -7.375 -20.312 1.00 97.06 175 ALA A O 1
ATOM 1402 N N . GLY A 1 176 ? 2.827 -6.041 -19.031 1.00 96.56 176 GLY A N 1
ATOM 1403 C CA . GLY A 1 176 ? 3.119 -4.795 -19.739 1.00 96.56 176 GLY A CA 1
ATOM 1404 C C . GLY A 1 176 ? 4.612 -4.467 -19.736 1.00 96.56 176 GLY A C 1
ATOM 1405 O O . GLY A 1 176 ? 5.191 -4.243 -20.801 1.00 96.56 176 GLY A O 1
ATOM 140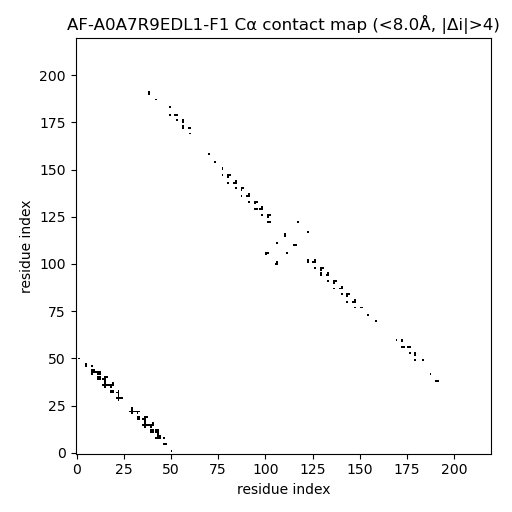6 N N . TYR A 1 177 ? 5.256 -4.553 -18.571 1.00 96.12 177 TYR A N 1
ATOM 1407 C CA . TYR A 1 177 ? 6.698 -4.350 -18.443 1.00 96.12 177 TYR A CA 1
ATOM 1408 C C . TYR A 1 177 ? 7.510 -5.365 -19.265 1.00 96.12 177 TYR A C 1
ATOM 1410 O O . TYR A 1 177 ? 8.416 -4.987 -20.005 1.00 96.12 177 TYR A O 1
ATOM 1418 N N . VAL A 1 178 ? 7.166 -6.656 -19.221 1.00 96.31 178 VAL A N 1
ATOM 1419 C CA . VAL A 1 178 ? 7.839 -7.685 -20.036 1.00 96.31 178 VAL A CA 1
ATOM 1420 C C . VAL A 1 178 ? 7.688 -7.397 -21.532 1.00 96.31 178 VAL A C 1
ATOM 1422 O O . VAL A 1 178 ? 8.652 -7.523 -22.289 1.00 96.31 178 VAL A O 1
ATOM 1425 N N . LEU A 1 179 ? 6.502 -6.972 -21.977 1.00 95.31 179 LEU A N 1
ATOM 1426 C CA . LEU A 1 179 ? 6.275 -6.589 -23.371 1.00 95.31 179 LEU A CA 1
ATOM 1427 C C . LEU A 1 179 ? 7.107 -5.369 -23.777 1.00 95.31 179 LEU A C 1
ATOM 1429 O O . LEU A 1 179 ? 7.628 -5.355 -24.895 1.00 95.31 179 LEU A O 1
ATOM 1433 N N . LEU A 1 180 ? 7.252 -4.375 -22.898 1.00 93.19 180 LEU A N 1
ATOM 1434 C CA . LEU A 1 180 ? 8.149 -3.238 -23.111 1.00 93.19 180 LEU A CA 1
ATOM 1435 C C . LEU A 1 180 ? 9.595 -3.716 -23.304 1.00 93.19 180 LEU A C 1
ATOM 1437 O O . LEU A 1 180 ? 10.210 -3.392 -24.320 1.00 93.19 180 LEU A O 1
ATOM 1441 N N . GLN A 1 181 ? 10.101 -4.571 -22.412 1.00 91.31 181 GLN A N 1
ATOM 1442 C CA . GLN A 1 181 ? 11.462 -5.113 -22.508 1.00 91.31 181 GLN A CA 1
ATOM 1443 C C . GLN A 1 181 ? 11.683 -5.894 -23.815 1.00 91.31 181 GLN A C 1
ATOM 1445 O O . GLN A 1 181 ? 12.679 -5.694 -24.509 1.00 91.31 181 GLN A O 1
ATOM 1450 N N . ILE A 1 182 ? 10.716 -6.722 -24.230 1.00 91.12 182 ILE A N 1
ATOM 1451 C CA . ILE A 1 182 ? 10.778 -7.436 -25.517 1.00 91.12 182 ILE A CA 1
ATOM 1452 C C . ILE A 1 182 ? 10.827 -6.455 -26.696 1.00 91.12 182 ILE A C 1
ATOM 1454 O O . ILE A 1 182 ? 11.581 -6.678 -27.647 1.00 91.12 182 ILE A O 1
ATOM 1458 N N . LYS A 1 183 ? 10.025 -5.382 -26.671 1.00 88.94 183 LYS A N 1
ATOM 1459 C CA . LYS A 1 183 ? 10.035 -4.355 -27.727 1.00 88.94 183 LYS A CA 1
ATOM 1460 C C . LYS A 1 183 ? 11.390 -3.653 -27.804 1.00 88.94 183 LYS A C 1
ATOM 1462 O O . LYS A 1 183 ? 11.895 -3.488 -28.913 1.00 88.94 183 LYS A O 1
ATOM 1467 N N . MET A 1 184 ? 11.978 -3.289 -26.663 1.00 85.88 184 MET A N 1
ATOM 1468 C CA . MET A 1 184 ? 13.302 -2.662 -26.603 1.00 85.88 184 MET A CA 1
ATOM 1469 C C . MET A 1 184 ? 14.372 -3.572 -27.212 1.00 85.88 184 MET A C 1
ATOM 1471 O O . MET A 1 184 ? 15.026 -3.173 -28.173 1.00 85.88 184 MET A O 1
ATOM 1475 N N . CYS A 1 185 ? 14.458 -4.832 -26.769 1.00 84.81 185 CYS A N 1
ATOM 1476 C CA . CYS A 1 185 ? 15.418 -5.790 -27.324 1.00 84.81 185 CYS A CA 1
ATOM 1477 C C . CYS A 1 185 ? 15.221 -6.011 -28.832 1.00 84.81 185 CYS A C 1
ATOM 1479 O O . CYS A 1 185 ? 16.185 -6.116 -29.585 1.00 84.81 185 CYS A O 1
ATOM 1481 N N . ARG A 1 186 ? 13.971 -6.072 -29.315 1.00 84.25 186 ARG A N 1
ATOM 1482 C CA . ARG A 1 186 ? 13.694 -6.212 -30.755 1.00 84.25 186 ARG A CA 1
ATOM 1483 C C . ARG A 1 186 ? 14.127 -4.994 -31.558 1.00 84.25 186 ARG A C 1
ATOM 1485 O O . ARG A 1 186 ? 14.555 -5.174 -32.692 1.00 84.25 186 ARG A O 1
ATOM 1492 N N . LYS A 1 187 ? 13.998 -3.784 -31.011 1.00 78.00 187 LYS A N 1
ATOM 1493 C CA . LYS A 1 187 ? 14.444 -2.559 -31.684 1.00 78.00 187 LYS A CA 1
ATOM 1494 C C . LYS A 1 187 ? 15.968 -2.529 -31.804 1.00 78.00 187 LYS A C 1
ATOM 1496 O O . LYS A 1 187 ? 16.473 -2.271 -32.889 1.00 78.00 187 LYS A O 1
ATOM 1501 N N . GLU A 1 188 ? 16.675 -2.900 -30.738 1.00 70.69 188 GLU A N 1
ATOM 1502 C CA . GLU A 1 188 ? 18.140 -3.028 -30.738 1.00 70.69 188 GLU A CA 1
ATOM 1503 C C . GLU A 1 188 ? 18.639 -4.080 -31.742 1.00 70.69 188 GLU A C 1
ATOM 1505 O O . GLU A 1 188 ? 19.641 -3.873 -32.414 1.00 70.69 188 GLU A O 1
ATOM 1510 N N . ILE A 1 189 ? 17.925 -5.200 -31.892 1.00 71.94 189 ILE A N 1
ATOM 1511 C CA . ILE A 1 189 ? 18.293 -6.265 -32.843 1.00 71.94 189 ILE A CA 1
ATOM 1512 C C . ILE A 1 189 ? 17.850 -5.929 -34.282 1.00 71.94 189 ILE A C 1
ATOM 1514 O O . ILE A 1 189 ? 18.475 -6.360 -35.252 1.00 71.94 189 ILE A O 1
ATOM 1518 N N . GLY A 1 190 ? 16.741 -5.204 -34.439 1.00 62.97 190 GLY A N 1
ATOM 1519 C CA . GLY A 1 190 ? 16.057 -4.984 -35.713 1.00 62.97 190 GLY A CA 1
ATOM 1520 C C . GLY A 1 190 ? 16.583 -3.818 -36.550 1.00 62.97 190 GLY A C 1
ATOM 1521 O O . GLY A 1 190 ? 16.298 -3.783 -37.748 1.00 62.97 190 GLY A O 1
ATOM 1522 N N . GLU A 1 191 ? 17.343 -2.889 -35.964 1.00 54.22 191 GLU A N 1
ATOM 1523 C CA . GLU A 1 191 ? 17.888 -1.736 -36.695 1.00 54.22 191 GLU A CA 1
ATOM 1524 C C . GLU A 1 191 ? 19.245 -1.998 -37.378 1.00 54.22 191 GLU A C 1
ATOM 1526 O O . GLU A 1 191 ? 19.647 -1.175 -38.197 1.00 54.22 191 GLU A O 1
ATOM 1531 N N . ASP A 1 192 ? 19.898 -3.155 -37.167 1.00 44.69 192 ASP A N 1
ATOM 1532 C CA . ASP A 1 192 ? 21.310 -3.321 -37.566 1.00 44.69 192 ASP A CA 1
ATOM 1533 C C . ASP A 1 192 ? 21.697 -4.633 -38.273 1.00 44.69 192 ASP A C 1
ATOM 1535 O O . ASP A 1 192 ? 22.760 -5.213 -38.050 1.00 44.69 192 ASP A O 1
ATOM 1539 N N . PHE A 1 193 ? 20.894 -5.082 -39.241 1.00 35.88 193 PHE A N 1
ATOM 1540 C CA . PHE A 1 193 ? 21.470 -5.893 -40.319 1.00 35.88 193 PHE A CA 1
ATOM 1541 C C . PHE A 1 193 ? 21.014 -5.369 -41.678 1.00 35.88 193 PHE A C 1
ATOM 1543 O O . PHE A 1 193 ? 19.809 -5.375 -41.958 1.00 35.88 193 PHE A O 1
ATOM 1550 N N . PRO A 1 194 ? 21.930 -4.935 -42.571 1.00 40.28 194 PRO A N 1
ATOM 1551 C CA . PRO A 1 194 ? 21.542 -4.620 -43.931 1.00 40.28 194 PRO A CA 1
ATOM 1552 C C . PRO A 1 194 ? 20.914 -5.884 -44.508 1.00 40.28 194 PRO A C 1
ATOM 1554 O O . PRO A 1 194 ? 21.586 -6.911 -44.643 1.00 40.28 194 PRO A O 1
ATOM 1557 N N . ARG A 1 195 ? 19.615 -5.816 -44.835 1.00 42.19 195 ARG A N 1
ATOM 1558 C CA . ARG A 1 195 ? 18.951 -6.832 -45.653 1.00 42.19 195 ARG A CA 1
ATOM 1559 C C . ARG A 1 195 ? 19.863 -7.067 -46.849 1.00 42.19 195 ARG A C 1
ATOM 1561 O O . ARG A 1 195 ? 19.986 -6.193 -47.712 1.00 42.19 195 ARG A O 1
ATOM 1568 N N . ARG A 1 196 ? 20.534 -8.223 -46.892 1.00 34.94 196 ARG A N 1
ATOM 1569 C CA . ARG A 1 196 ? 21.196 -8.681 -48.109 1.00 34.94 196 ARG A CA 1
ATOM 1570 C C . ARG A 1 196 ? 20.110 -8.673 -49.177 1.00 34.94 196 ARG A C 1
ATOM 1572 O O . ARG A 1 196 ? 19.155 -9.439 -49.106 1.00 34.94 196 ARG A O 1
ATOM 1579 N N . ARG A 1 197 ? 20.216 -7.742 -50.128 1.00 43.16 197 ARG A N 1
ATOM 1580 C CA . ARG A 1 197 ? 19.441 -7.788 -51.365 1.00 43.16 197 ARG A CA 1
ATOM 1581 C C . ARG A 1 197 ? 19.784 -9.117 -52.031 1.00 43.16 197 ARG A C 1
ATOM 1583 O O . ARG A 1 197 ? 20.913 -9.300 -52.472 1.00 43.16 197 ARG A O 1
ATOM 1590 N N . GLY A 1 198 ? 18.820 -10.026 -52.061 1.00 34.91 198 GLY A N 1
ATOM 1591 C CA . GLY A 1 198 ? 18.954 -11.311 -52.729 1.00 34.91 198 GLY A CA 1
ATOM 1592 C C . GLY A 1 198 ? 17.836 -12.264 -52.339 1.00 34.91 198 GLY A C 1
ATOM 1593 O O . GLY A 1 198 ? 18.019 -13.036 -51.415 1.00 34.91 198 GLY A O 1
ATOM 1594 N N . GLY A 1 199 ? 16.711 -12.159 -53.056 1.00 40.19 199 GLY A N 1
ATOM 1595 C CA . GLY A 1 199 ? 15.762 -13.245 -53.323 1.00 40.19 199 GLY A CA 1
ATOM 1596 C C . GLY A 1 199 ? 15.109 -13.939 -52.129 1.00 40.19 199 GLY A C 1
ATOM 1597 O O . GLY A 1 199 ? 15.684 -14.848 -51.560 1.00 40.19 199 GLY A O 1
ATOM 1598 N N . GLU A 1 200 ? 13.869 -13.563 -51.825 1.00 32.28 200 GLU A N 1
ATOM 1599 C CA . GLU A 1 200 ? 12.677 -14.416 -51.988 1.00 32.28 200 GLU A CA 1
ATOM 1600 C C . GLU A 1 200 ? 11.510 -13.807 -51.205 1.00 32.28 200 GLU A C 1
ATOM 1602 O O . GLU A 1 200 ? 11.597 -13.476 -50.023 1.00 32.28 200 GLU A O 1
ATOM 1607 N N . ASN A 1 201 ? 10.407 -13.596 -51.921 1.00 37.69 201 ASN A N 1
ATOM 1608 C CA . ASN A 1 201 ? 9.153 -13.132 -51.359 1.00 37.69 201 ASN A CA 1
ATOM 1609 C C . ASN A 1 201 ? 8.569 -14.235 -50.474 1.00 37.69 201 ASN A C 1
ATOM 1611 O O . ASN A 1 201 ? 7.964 -15.169 -50.992 1.00 37.69 201 ASN A O 1
ATOM 1615 N N . HIS A 1 202 ? 8.643 -14.073 -49.156 1.00 31.55 202 HIS A N 1
ATOM 1616 C CA . HIS A 1 202 ? 7.618 -14.623 -48.280 1.00 31.55 202 HIS A CA 1
ATOM 1617 C C . HIS A 1 202 ? 6.903 -13.490 -47.555 1.00 31.55 202 HIS A C 1
ATOM 1619 O O . HIS A 1 202 ? 7.423 -12.833 -46.656 1.00 31.55 202 HIS A O 1
ATOM 1625 N N . VAL A 1 203 ? 5.681 -13.257 -48.027 1.00 39.59 203 VAL A N 1
ATOM 1626 C CA . VAL A 1 203 ? 4.649 -12.463 -47.377 1.00 39.59 203 VAL A CA 1
ATOM 1627 C C . VAL A 1 203 ? 4.388 -13.091 -46.008 1.00 39.59 203 VAL A C 1
ATOM 1629 O O . VAL A 1 203 ? 3.741 -14.130 -45.924 1.00 39.59 203 VAL A O 1
ATOM 1632 N N . LEU A 1 204 ? 4.895 -12.481 -44.938 1.00 33.41 204 LEU A N 1
ATOM 1633 C CA . LEU A 1 204 ? 4.361 -12.713 -43.601 1.00 33.41 204 LEU A CA 1
ATOM 1634 C C . LEU A 1 204 ? 3.353 -11.607 -43.330 1.00 33.41 204 LEU A C 1
ATOM 1636 O O . LEU A 1 204 ? 3.696 -10.441 -43.135 1.00 33.41 204 LEU A O 1
ATOM 1640 N N . ALA A 1 205 ? 2.093 -12.014 -43.444 1.00 33.47 205 ALA A N 1
ATOM 1641 C CA . ALA A 1 205 ? 0.924 -11.206 -43.204 1.00 33.47 205 ALA A CA 1
ATOM 1642 C C . ALA A 1 205 ? 1.001 -10.544 -41.824 1.00 33.47 205 ALA A C 1
ATOM 1644 O O . 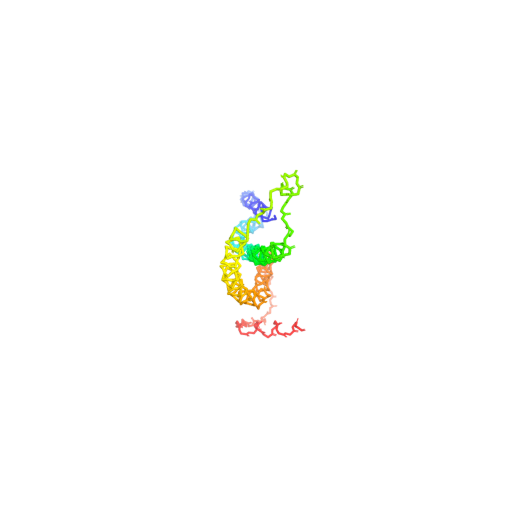ALA A 1 205 ? 1.313 -11.165 -40.809 1.00 33.47 205 ALA A O 1
ATOM 1645 N N . THR A 1 206 ? 0.682 -9.259 -41.812 1.00 42.75 206 THR A N 1
ATOM 1646 C CA . THR A 1 206 ? 0.324 -8.490 -40.629 1.00 42.75 206 THR A CA 1
ATOM 1647 C C . THR A 1 206 ? -0.933 -9.102 -40.003 1.00 42.75 206 THR A C 1
ATOM 1649 O O . THR A 1 206 ? -2.045 -8.803 -40.436 1.00 42.75 206 THR A O 1
ATOM 1652 N N . GLY A 1 207 ? -0.756 -9.986 -39.020 1.00 32.00 207 GLY A N 1
ATOM 1653 C CA . GLY A 1 207 ? -1.837 -10.528 -38.198 1.00 32.00 207 GLY A CA 1
ATOM 1654 C C . GLY A 1 207 ? -2.373 -9.456 -37.251 1.00 32.00 207 GLY A C 1
ATOM 1655 O O . GLY A 1 207 ? -1.634 -8.870 -36.457 1.00 32.00 207 GLY A O 1
ATOM 1656 N N . SER A 1 208 ? -3.658 -9.149 -37.389 1.00 38.66 208 SER A N 1
ATOM 1657 C CA . SER A 1 208 ? -4.397 -8.182 -36.581 1.00 38.66 208 SER A CA 1
ATOM 1658 C C . SER A 1 208 ? -4.434 -8.551 -35.093 1.00 38.66 208 SER A C 1
ATOM 1660 O O . SER A 1 208 ? -4.377 -9.716 -34.718 1.00 38.66 208 SER A O 1
ATOM 1662 N N . PHE A 1 209 ? -4.616 -7.524 -34.260 1.00 39.88 209 PHE A N 1
ATOM 1663 C CA . PHE A 1 209 ? -4.689 -7.493 -32.790 1.00 39.88 209 PHE A CA 1
ATOM 1664 C C . PHE A 1 209 ? -5.518 -8.604 -32.097 1.00 39.88 209 PHE A C 1
ATOM 1666 O O . PHE A 1 209 ? -5.314 -8.834 -30.914 1.00 39.88 209 PHE A O 1
ATOM 1673 N N . VAL A 1 210 ? -6.375 -9.331 -32.819 1.00 42.50 210 VAL A N 1
ATOM 1674 C CA . VAL A 1 210 ? -7.287 -10.366 -32.297 1.00 42.50 210 VAL A CA 1
ATOM 1675 C C . VAL A 1 210 ? -6.598 -11.719 -32.028 1.00 42.50 210 VAL A C 1
ATOM 1677 O O . VAL A 1 210 ? -7.055 -12.474 -31.180 1.00 42.50 210 VAL A O 1
ATOM 1680 N N . GLU A 1 211 ? -5.462 -12.029 -32.664 1.00 35.62 211 GLU A N 1
ATOM 1681 C CA . GLU A 1 211 ? -4.765 -13.321 -32.461 1.00 35.62 211 GLU A CA 1
ATOM 1682 C C . GLU A 1 211 ? -3.858 -13.363 -31.214 1.00 35.62 211 GLU A C 1
ATOM 1684 O O . GLU A 1 211 ? -3.296 -14.405 -30.887 1.00 35.62 211 GLU A O 1
ATOM 1689 N N . ARG A 1 212 ? -3.709 -12.249 -30.481 1.00 47.28 212 ARG A N 1
ATOM 1690 C CA . ARG A 1 212 ? -2.877 -12.208 -29.262 1.00 47.28 212 ARG A CA 1
ATOM 1691 C C . ARG A 1 212 ? -3.561 -12.786 -28.021 1.00 47.28 212 ARG A C 1
ATOM 1693 O O . ARG A 1 212 ? -2.853 -13.221 -27.115 1.00 47.28 212 ARG A O 1
ATOM 1700 N N . ASP A 1 213 ? -4.889 -12.870 -28.013 1.00 39.22 213 ASP A N 1
ATOM 1701 C CA . ASP A 1 213 ? -5.643 -13.411 -26.875 1.00 39.22 213 ASP A CA 1
ATOM 1702 C C . ASP A 1 213 ? -5.611 -14.946 -26.813 1.00 39.22 213 ASP A C 1
ATOM 1704 O O . ASP A 1 213 ? -5.713 -15.521 -25.728 1.00 39.22 213 ASP A O 1
ATOM 1708 N N . SER A 1 214 ? -5.403 -15.643 -27.939 1.00 37.19 214 SER A N 1
ATOM 1709 C CA . SER A 1 214 ? -5.327 -17.113 -27.922 1.00 37.19 214 SER A CA 1
ATOM 1710 C C . SER A 1 214 ? -4.003 -17.620 -27.352 1.00 37.19 214 SER A C 1
ATOM 1712 O O . SER A 1 214 ? -3.988 -18.626 -26.652 1.00 37.19 214 SER A O 1
ATOM 1714 N N . PHE A 1 215 ? -2.902 -16.898 -27.581 1.00 41.28 215 PHE A N 1
ATOM 1715 C CA . PHE A 1 215 ? -1.574 -17.324 -27.133 1.00 41.28 215 PHE A CA 1
ATOM 1716 C C . PHE A 1 215 ? -1.391 -17.196 -25.611 1.00 41.28 215 PHE A C 1
ATOM 1718 O O . PHE A 1 215 ? -0.608 -17.929 -25.016 1.00 41.28 215 PHE A O 1
ATOM 1725 N N . PHE A 1 216 ? -2.129 -16.289 -24.960 1.00 42.19 216 PHE A N 1
ATOM 1726 C CA . PHE A 1 216 ? -2.070 -16.120 -23.503 1.00 42.19 216 PHE A CA 1
ATOM 1727 C C . PHE A 1 216 ? -2.926 -17.152 -22.747 1.00 42.19 216 PHE A C 1
ATOM 1729 O O . PHE A 1 216 ? -2.625 -17.470 -21.599 1.00 42.19 216 PHE A O 1
ATOM 1736 N N . ASN A 1 217 ? -3.954 -17.717 -23.390 1.00 39.19 217 ASN A N 1
ATOM 1737 C CA . ASN A 1 217 ? -4.797 -18.769 -22.807 1.00 39.19 217 ASN A CA 1
ATOM 1738 C C . ASN A 1 217 ? -4.195 -20.179 -22.922 1.00 39.19 217 ASN A C 1
ATOM 1740 O O . ASN A 1 217 ? -4.645 -21.081 -22.225 1.00 39.19 217 ASN A O 1
ATOM 1744 N N . GLU A 1 218 ? -3.182 -20.376 -23.768 1.00 39.44 218 GLU A N 1
ATOM 1745 C CA . GLU A 1 218 ? -2.541 -21.681 -23.998 1.00 39.44 218 GLU A CA 1
ATOM 1746 C C . GLU A 1 218 ? -1.328 -21.940 -23.078 1.00 39.44 218 GLU A C 1
ATOM 1748 O O . GLU A 1 218 ? -0.677 -22.977 -23.178 1.00 39.44 218 GLU A O 1
ATOM 1753 N N . MET A 1 219 ? -1.023 -21.000 -22.171 1.00 42.44 219 MET A N 1
ATOM 1754 C CA . MET A 1 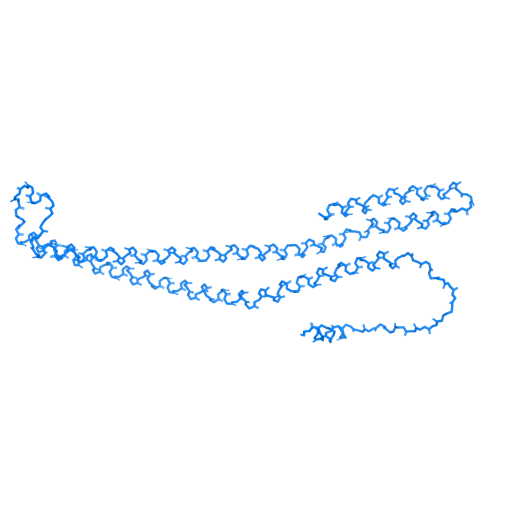219 ? 0.103 -21.066 -21.225 1.00 42.44 219 MET A CA 1
ATOM 1755 C C . MET A 1 219 ? -0.332 -21.080 -19.742 1.00 42.44 219 MET A C 1
ATOM 1757 O O . MET A 1 219 ? 0.476 -20.765 -18.864 1.00 42.44 219 MET A O 1
ATOM 1761 N N . MET A 1 220 ? -1.599 -21.431 -19.474 1.00 41.41 220 MET A N 1
ATOM 1762 C CA . MET A 1 220 ? -2.106 -21.884 -18.164 1.00 41.41 220 MET A CA 1
ATOM 1763 C C . MET A 1 220 ? -2.173 -23.411 -18.120 1.00 41.41 220 MET A C 1
ATOM 1765 O O . MET A 1 220 ? -1.996 -23.958 -17.009 1.00 41.41 220 MET A O 1
#

Radius of gyration: 38.27 Å; Cα contacts (8 Å, |Δi|>4): 104; chains: 1; bounding box: 67×35×115 Å

Secondary structure (DSSP, 8-state):
-HHHHHHHHHHHHHHHHHHHHHHTT-SSSHHHHHHHHHHHHHHHHTTHHHHHHHHHHHHHHHHHHHHHHHHHHHHHHHHHHHHHHHHHHHHHHHHHHHHHHHHTT---HHHHHH--PPPHHHHHHHHHHHHHHHHHHHHHHHHHHHHHHHHHHHHHHHHHHHHHHHHHHHHHHHHHHHHHHHHHHHHHHHSS----------------GGGHHHHHHTT-

Nearest PDB structures (foldseek):
  6r1j-assembly1_J-2  TM=4.582E-01  e=2.439E+00  Aeromonas hydrophila J-1
  3zx6-assembly1_A  TM=3.273E-01  e=1.011E+00  Archaeoglobus fulgidus DSM 4304
  1jch-assembly1_A  TM=3.180E-01  e=1.122E+00  Escherichia coli str. K-12 substr. W3110
  6h2e-assembly1_P-2  TM=2.857E-01  e=4.541E+00  Aeromonas hydrophila subsp. hydrophila AL09-71
  3ja6-assembly1_I  TM=2.889E-01  e=5.036E+00  Escherichia coli

Sequence (220 aa):
MAERLYAIHKLHANYGRVFSEWSAKEKEMGDGLQKAGHYLDSLAAGIDMPLEEEELFADQLKEYLFSAAALQGVCRRQEMLQLHVEKAETQIVSRITEKDNVHKGKTGLMTRLFGSVDTEEVRELKVNLLDQRIKEGHSSIKNAKEELIEFSTLALADIDRFQQQKVVDIRETLAGYVLLQIKMCRKEIGEDFPRRRGGENHVLATGSFVERDSFFNEMM

Solvent-accessible surface area (backbone atoms only — not comparable to full-atom values): 12248 Å² total; per-residue (Å²): 109,68,70,59,52,52,53,54,31,53,48,28,39,58,50,12,50,52,28,40,60,46,20,79,75,44,88,87,55,21,72,60,31,35,50,52,8,53,50,27,36,49,50,30,66,60,49,60,64,58,51,57,55,49,48,54,47,51,50,54,54,47,51,52,54,50,51,55,53,49,51,53,51,53,52,53,51,51,52,52,40,51,51,49,33,53,52,44,50,53,51,38,55,50,48,53,53,50,43,53,29,55,75,70,66,56,66,56,74,64,37,74,74,67,68,60,77,76,50,69,70,58,50,51,52,51,43,53,52,44,50,52,52,43,54,54,41,53,53,50,35,51,53,41,46,51,53,41,50,53,52,50,54,55,49,48,54,53,49,51,54,48,65,69,44,52,62,56,54,53,48,51,44,52,51,51,51,52,51,49,54,53,51,52,55,48,51,70,63,68,77,73,65,85,78,73,88,73,87,80,94,72,89,76,76,86,78,62,86,75,66,60,63,60,64,64,67,75,75,117

pLDDT: mean 83.94, std 19.51, range [31.55, 98.44]

Mean predicted aligned error: 12.13 Å

Foldseek 3Di:
DLVVQLVVLLVLQVQLVVLQVVLVVDDPCSVVSNLSSVLSVCSSVVSPVLSVVVVVLVVLVVVVVVVVVVLVVLVVVLVVLVVQLVVLVVVLVVLVVVLVCLVVQVDDPVCVVPVDRDDPVRSVVSNVVSVVVSVVSVVVSVVSVVVSVVSVVVSVVVVVVCVVCVVVSNVVSVVSNVVSVVVSVCVNVVSDDPPPPDDDDDDPDDDDPVVPVVVVVVPD

InterPro domains:
  IPR027267 AH/BAR domain superfamily [G3DSA:1.20.1270.60] (3-191)
  IPR034783 Sorting nexin-4 [PTHR46596] (1-189)